Protein AF-A0A0P6XW72-F1 (afdb_monomer_lite)

Secondary structure (DSSP, 8-state):
--TTS--SS--SEEPTT--EEEEEEEE-S--TT-EEEEEEEETTEEEEEEEEE--S-SSEEEEEEEE-SSPPPSEEEEEEEEETTEEEEEEEEEE--S-PPPPPPPTTS-SSPPPHHHHB-TTTHHHHHHHHT-S-HHHHHHHHHHHHTT-EEEEESS-TT-TT-SEEEE-S-TT--S--EEEEEHHHHHS--HHHHHHHHHHHHHHHHHHTTPPSS--HHHHHHHHHHHHHHHHHTT-HHHHHHHTTT-B-TTS-B-HHHHHHHHHHHHTTTS---

Structure (mmCIF, N/CA/C/O backbone):
data_AF-A0A0P6XW72-F1
#
_entry.id   AF-A0A0P6XW72-F1
#
loop_
_atom_site.group_PDB
_atom_site.id
_atom_site.type_symbol
_atom_site.label_atom_id
_atom_site.label_alt_id
_atom_site.label_comp_id
_atom_site.label_asym_id
_atom_site.label_entity_id
_atom_site.label_seq_id
_atom_site.pdbx_PDB_ins_code
_atom_site.Cartn_x
_atom_site.Cartn_y
_atom_site.Cartn_z
_atom_site.occupancy
_atom_site.B_iso_or_equiv
_atom_site.auth_seq_id
_atom_site.auth_comp_id
_atom_site.auth_asym_id
_atom_site.auth_atom_id
_atom_site.pdbx_PDB_model_num
ATOM 1 N N . MET A 1 1 ? -1.218 10.778 6.636 1.00 53.97 1 MET A N 1
ATOM 2 C CA . MET A 1 1 ? -1.837 10.352 5.367 1.00 53.97 1 MET A CA 1
ATOM 3 C C . MET A 1 1 ? -1.345 11.275 4.268 1.00 53.97 1 MET A C 1
ATOM 5 O O . MET A 1 1 ? -0.945 12.387 4.604 1.00 53.97 1 MET A O 1
ATOM 9 N N . SER A 1 2 ? -1.322 10.826 3.014 1.00 58.19 2 SER A N 1
ATOM 10 C CA . SER A 1 2 ? -1.109 11.707 1.860 1.00 58.19 2 SER A CA 1
ATOM 11 C C . SER A 1 2 ? -2.346 12.579 1.606 1.00 58.19 2 SER A C 1
ATOM 13 O O . SER A 1 2 ? -3.410 12.332 2.181 1.00 58.19 2 SER A O 1
ATOM 15 N N . ASP A 1 3 ? -2.221 13.557 0.707 1.00 56.47 3 ASP A N 1
ATOM 16 C CA . ASP A 1 3 ? -3.321 14.440 0.289 1.00 56.47 3 ASP A CA 1
ATOM 17 C C . ASP A 1 3 ? -4.499 13.681 -0.361 1.00 56.47 3 ASP A C 1
ATOM 19 O O . ASP A 1 3 ? -5.625 14.173 -0.371 1.00 56.47 3 ASP A O 1
ATOM 23 N N . ASN A 1 4 ? -4.266 12.445 -0.817 1.00 59.22 4 ASN A N 1
ATOM 24 C CA . ASN A 1 4 ? -5.257 11.545 -1.413 1.00 59.22 4 ASN A CA 1
ATOM 25 C C . ASN A 1 4 ? -5.824 10.523 -0.402 1.00 59.22 4 ASN A C 1
ATOM 27 O O . ASN A 1 4 ? -6.384 9.501 -0.794 1.00 59.22 4 ASN A O 1
ATOM 31 N N . ASN A 1 5 ? -5.678 10.782 0.905 1.00 58.09 5 ASN A N 1
ATOM 32 C CA . ASN A 1 5 ? -6.033 9.873 2.004 1.00 58.09 5 ASN A CA 1
ATOM 33 C C . ASN A 1 5 ? -5.278 8.531 1.985 1.00 58.09 5 ASN A C 1
ATOM 35 O O . ASN A 1 5 ? -5.759 7.548 2.551 1.00 58.09 5 ASN A O 1
ATOM 39 N N . PHE A 1 6 ? -4.069 8.481 1.406 1.00 63.56 6 PHE A N 1
ATOM 40 C CA . PHE A 1 6 ? -3.239 7.278 1.514 1.00 63.56 6 PHE A CA 1
ATOM 41 C C . PHE A 1 6 ? -2.600 7.176 2.885 1.00 63.56 6 PHE A C 1
ATOM 43 O O . PHE A 1 6 ? -2.088 8.174 3.407 1.00 63.56 6 PHE A O 1
ATOM 50 N N . PRO A 1 7 ? -2.583 5.983 3.488 1.00 65.38 7 PRO A N 1
ATOM 51 C CA . PRO A 1 7 ? -1.775 5.774 4.668 1.00 65.38 7 PRO A CA 1
ATOM 52 C C . PRO A 1 7 ? -0.296 5.910 4.267 1.00 65.38 7 PRO A C 1
ATOM 54 O O . PRO A 1 7 ? 0.136 5.385 3.250 1.00 65.38 7 PRO A O 1
ATOM 57 N N . ILE A 1 8 ? 0.447 6.677 5.062 1.00 67.62 8 ILE A N 1
ATOM 58 C CA . ILE A 1 8 ? 1.910 6.770 5.007 1.00 67.62 8 ILE A CA 1
ATOM 59 C C . ILE A 1 8 ? 2.422 6.294 6.364 1.00 67.62 8 ILE A C 1
ATOM 61 O O . ILE A 1 8 ? 1.776 6.580 7.380 1.00 67.62 8 ILE A O 1
ATOM 65 N N . GLY A 1 9 ? 3.547 5.589 6.402 1.00 68.94 9 GLY A N 1
ATOM 66 C CA . GLY A 1 9 ? 4.007 4.907 7.615 1.00 68.94 9 GLY A CA 1
ATOM 67 C C . GLY A 1 9 ? 3.158 3.675 7.939 1.00 68.94 9 GLY A C 1
ATOM 68 O O . GLY A 1 9 ? 2.818 3.444 9.101 1.00 68.94 9 GLY A O 1
ATOM 69 N N . ILE A 1 10 ? 2.756 2.926 6.913 1.00 74.62 10 ILE A N 1
ATOM 70 C CA . ILE A 1 10 ? 1.974 1.701 7.033 1.00 74.62 10 ILE A CA 1
ATOM 71 C C . ILE A 1 10 ? 2.826 0.646 7.738 1.00 74.62 10 ILE A C 1
ATOM 73 O O . ILE A 1 10 ? 3.893 0.248 7.276 1.00 74.62 10 ILE A O 1
ATOM 77 N N . THR A 1 11 ? 2.340 0.159 8.872 1.00 76.62 11 THR A N 1
ATOM 78 C CA . THR A 1 11 ? 3.009 -0.897 9.626 1.00 76.62 11 THR A CA 1
ATOM 79 C C . THR A 1 11 ? 1.987 -1.739 10.376 1.00 76.62 11 THR A C 1
ATOM 81 O O . THR A 1 11 ? 0.955 -1.235 10.818 1.00 76.62 11 THR A O 1
ATOM 84 N N . SER A 1 12 ? 2.279 -3.028 10.549 1.00 81.31 12 SER A N 1
ATOM 85 C CA . SER A 1 12 ? 1.572 -3.884 11.510 1.00 81.31 12 SER A CA 1
ATOM 86 C C . SER A 1 12 ? 2.208 -3.834 12.903 1.00 81.31 12 SER A C 1
ATOM 88 O O . SER A 1 12 ? 1.707 -4.448 13.842 1.00 81.31 12 SER A O 1
ATOM 90 N N . VAL A 1 13 ? 3.317 -3.106 13.053 1.00 84.50 13 VAL A N 1
ATOM 91 C CA . VAL A 1 13 ? 4.094 -3.004 14.286 1.00 84.50 13 VAL A CA 1
ATOM 92 C C . VAL A 1 13 ? 4.473 -1.545 14.523 1.00 84.50 13 VAL A C 1
ATOM 94 O O . VAL A 1 13 ? 5.351 -0.992 13.858 1.00 84.50 13 VAL A O 1
ATOM 97 N N . PHE A 1 14 ? 3.799 -0.918 15.476 1.00 88.62 14 PHE A N 1
ATOM 98 C CA . PHE A 1 14 ? 4.011 0.470 15.862 1.00 88.62 14 PHE A CA 1
ATOM 99 C C . PHE A 1 14 ? 5.036 0.562 17.000 1.00 88.62 14 PHE A C 1
ATOM 101 O O . PHE A 1 14 ? 5.020 -0.276 17.907 1.00 88.62 14 PHE A O 1
ATOM 108 N N . PRO A 1 15 ? 5.932 1.562 16.989 1.00 88.06 15 PRO A N 1
ATOM 109 C CA . PRO A 1 15 ? 6.926 1.728 18.043 1.00 88.06 15 PRO A CA 1
ATOM 110 C C . PRO A 1 15 ? 6.297 2.209 19.359 1.00 88.06 15 PRO A C 1
ATOM 112 O O . PRO A 1 15 ? 5.213 2.804 19.378 1.00 88.06 15 PRO A O 1
ATOM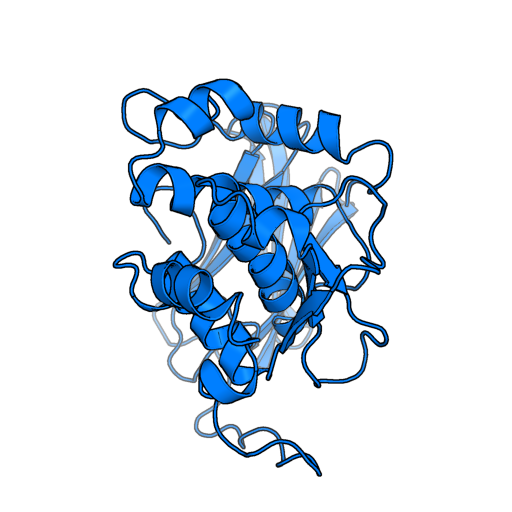 115 N N . ALA A 1 16 ? 7.030 2.026 20.458 1.00 88.44 16 ALA A N 1
ATOM 116 C CA . ALA A 1 16 ? 6.709 2.655 21.736 1.00 88.44 16 ALA A CA 1
ATOM 117 C C . ALA A 1 16 ? 6.588 4.180 21.583 1.00 88.44 16 ALA A C 1
ATOM 119 O O . ALA A 1 16 ? 7.344 4.804 20.836 1.00 88.44 16 ALA A O 1
ATOM 120 N N . GLY A 1 17 ? 5.643 4.788 22.303 1.00 89.31 17 GLY A N 1
ATOM 121 C CA . GLY A 1 17 ? 5.366 6.224 22.193 1.00 89.31 17 GLY A CA 1
ATOM 122 C C . GLY A 1 17 ? 4.333 6.596 21.123 1.00 89.31 17 GLY A C 1
ATOM 123 O O . GLY A 1 17 ? 4.014 7.774 20.989 1.00 89.31 17 GLY A O 1
ATOM 124 N N . THR A 1 18 ? 3.792 5.626 20.376 1.00 92.25 18 THR A N 1
ATOM 125 C CA . THR A 1 18 ? 2.706 5.865 19.410 1.00 92.25 18 THR A CA 1
ATOM 126 C C . THR A 1 18 ? 1.460 6.386 20.126 1.00 92.25 18 THR A C 1
ATOM 128 O O . THR A 1 18 ? 0.924 5.703 20.987 1.00 92.25 18 THR A O 1
ATOM 131 N N . GLN A 1 19 ? 0.988 7.582 19.767 1.00 93.44 19 GLN A N 1
ATOM 132 C CA . GLN A 1 19 ? -0.218 8.202 20.348 1.00 93.44 19 GLN A CA 1
ATOM 133 C C . GLN A 1 19 ? -1.468 8.032 19.477 1.00 93.44 19 GLN A C 1
ATOM 135 O O . GLN A 1 19 ? -2.587 8.075 19.975 1.00 93.44 19 GLN A O 1
ATOM 140 N N . ALA A 1 20 ? -1.283 7.859 18.168 1.00 92.44 20 ALA A N 1
ATOM 141 C CA . ALA A 1 20 ? -2.370 7.742 17.210 1.00 92.44 20 ALA A CA 1
ATOM 142 C C . ALA A 1 20 ? -2.076 6.627 16.210 1.00 92.44 20 ALA A C 1
ATOM 144 O O . ALA A 1 20 ? -0.987 6.579 15.636 1.00 92.44 20 ALA A O 1
ATOM 145 N N . VAL A 1 21 ? -3.072 5.788 15.953 1.00 91.50 21 VAL A N 1
ATOM 146 C CA . VAL A 1 21 ? -3.080 4.829 14.849 1.00 91.50 21 VAL A CA 1
ATOM 147 C C . VAL A 1 21 ? -4.261 5.159 13.957 1.00 91.50 21 VAL A C 1
ATOM 149 O O . VAL A 1 21 ? -5.386 5.306 14.430 1.00 91.50 21 VAL A O 1
ATOM 152 N N . TYR A 1 22 ? -4.002 5.268 12.659 1.00 90.50 22 TYR A N 1
ATOM 153 C CA . TYR A 1 22 ? -5.032 5.459 11.650 1.00 90.50 22 TYR A CA 1
ATOM 154 C C . TYR A 1 22 ? -5.171 4.176 10.844 1.00 90.50 22 TYR A C 1
ATOM 156 O O . TYR A 1 22 ? -4.194 3.690 10.278 1.00 90.50 22 TYR A O 1
ATOM 164 N N . ALA A 1 23 ? -6.386 3.649 10.774 1.00 88.12 23 ALA A N 1
ATOM 165 C CA . ALA A 1 23 ? -6.729 2.568 9.869 1.00 88.12 23 ALA A CA 1
ATOM 166 C C . ALA A 1 23 ? -7.453 3.159 8.665 1.00 88.12 23 ALA A C 1
ATOM 168 O O . ALA A 1 23 ? -8.473 3.827 8.819 1.00 88.12 23 ALA A O 1
ATOM 169 N N . VAL A 1 24 ? -6.909 2.907 7.481 1.00 83.88 24 VAL A N 1
ATOM 170 C CA . VAL A 1 24 ? -7.480 3.324 6.200 1.00 83.88 24 VAL A CA 1
ATOM 171 C C . VAL A 1 24 ? -7.979 2.071 5.498 1.00 83.88 24 VAL A C 1
ATOM 173 O O . VAL A 1 24 ? -7.223 1.108 5.383 1.00 83.88 24 VAL A O 1
ATOM 176 N N . PHE A 1 25 ? -9.229 2.066 5.050 1.00 79.88 25 PHE A N 1
ATOM 177 C CA . PHE A 1 25 ? -9.890 0.891 4.481 1.00 79.88 25 PHE A CA 1
ATOM 178 C C . PHE A 1 25 ? -10.782 1.272 3.295 1.00 79.88 25 PHE A C 1
ATOM 180 O O . PHE A 1 25 ? -11.360 2.366 3.294 1.00 79.88 25 PHE A O 1
ATOM 187 N N . PRO A 1 26 ? -10.901 0.397 2.284 1.00 77.38 26 PRO A N 1
ATOM 188 C CA . PRO A 1 26 ? -11.878 0.577 1.233 1.00 77.38 26 PRO A CA 1
ATOM 189 C C . PRO A 1 26 ? -13.272 0.241 1.753 1.00 77.38 26 PRO A C 1
ATOM 191 O O . PRO A 1 26 ? -13.444 -0.511 2.712 1.00 77.38 26 PRO A O 1
ATOM 194 N N . TYR A 1 27 ? -14.277 0.804 1.106 1.00 80.56 27 TYR A N 1
ATOM 195 C CA . TYR A 1 27 ? -15.678 0.497 1.332 1.00 80.56 27 TYR A CA 1
ATOM 196 C C . TYR A 1 27 ? -16.418 0.510 -0.002 1.00 80.56 27 TYR A C 1
ATOM 198 O O . TYR A 1 27 ? -16.064 1.248 -0.925 1.00 80.56 27 TYR A O 1
ATOM 206 N N . ALA A 1 28 ? -17.492 -0.267 -0.079 1.00 79.88 28 ALA A N 1
ATOM 207 C CA . ALA A 1 28 ? -18.355 -0.313 -1.246 1.00 79.88 28 ALA A CA 1
ATOM 208 C C . ALA A 1 28 ? -19.815 -0.508 -0.846 1.00 79.88 28 ALA A C 1
ATOM 210 O O . ALA A 1 28 ? -20.122 -1.059 0.210 1.00 79.88 28 ALA A O 1
ATOM 211 N N . ASN A 1 29 ? -20.720 -0.077 -1.722 1.00 83.81 29 ASN A N 1
ATOM 212 C CA . ASN A 1 29 ? -22.168 -0.213 -1.582 1.00 83.81 29 ASN A CA 1
ATOM 213 C C . ASN A 1 29 ? -22.739 0.398 -0.289 1.00 83.81 29 ASN A C 1
ATOM 215 O O . ASN A 1 29 ? -23.804 -0.011 0.181 1.00 83.81 29 ASN A O 1
ATOM 219 N N . MET A 1 30 ? -22.067 1.409 0.264 1.00 88.75 30 MET A N 1
ATOM 220 C CA . MET A 1 30 ? -22.551 2.152 1.422 1.00 88.75 30 MET A CA 1
ATOM 221 C C . MET A 1 30 ? -23.604 3.181 0.993 1.00 88.75 30 MET A C 1
ATOM 223 O O . MET A 1 30 ? -23.574 3.738 -0.108 1.00 88.75 30 MET A O 1
ATOM 227 N N . SER A 1 31 ? -24.558 3.476 1.870 1.00 91.00 31 SER A N 1
ATOM 228 C CA . SER A 1 31 ? -25.562 4.516 1.625 1.00 91.00 31 SER A CA 1
ATOM 229 C C . SER A 1 31 ? -25.597 5.504 2.775 1.00 91.00 31 SER A C 1
ATOM 231 O O . SER A 1 31 ? -25.482 5.093 3.925 1.00 91.00 31 SER A O 1
ATOM 233 N N . ALA A 1 32 ? -25.817 6.785 2.479 1.00 91.06 32 ALA A N 1
ATOM 234 C CA . ALA A 1 32 ? -25.956 7.805 3.511 1.00 91.06 32 ALA A CA 1
ATOM 235 C C . ALA A 1 32 ? -27.006 7.395 4.566 1.00 91.06 32 ALA A C 1
ATOM 237 O O . ALA A 1 32 ? -28.133 7.030 4.221 1.00 91.06 32 ALA A O 1
ATOM 238 N N . GLY A 1 33 ? -26.626 7.443 5.842 1.00 92.19 33 GLY A N 1
ATOM 239 C CA . GLY A 1 33 ? -27.430 7.001 6.982 1.00 92.19 33 GLY A CA 1
ATOM 240 C C . GLY A 1 33 ? -27.398 5.496 7.267 1.00 92.19 33 GLY A C 1
ATOM 241 O O . GLY A 1 33 ? -28.127 5.056 8.148 1.00 92.19 33 GLY A O 1
ATOM 242 N N . MET A 1 34 ? -26.604 4.701 6.541 1.00 95.00 34 MET A N 1
ATOM 243 C CA . MET A 1 34 ? -26.362 3.294 6.883 1.00 95.00 34 MET A CA 1
ATOM 244 C C . MET A 1 34 ? -25.537 3.204 8.171 1.00 95.00 34 MET A C 1
ATOM 246 O O . MET A 1 34 ? -24.512 3.872 8.283 1.00 95.00 34 MET A O 1
ATOM 250 N N . ASP A 1 35 ? -25.964 2.371 9.117 1.00 95.62 35 ASP A N 1
ATOM 251 C CA . ASP A 1 35 ? -25.241 2.177 10.374 1.00 95.62 35 ASP A CA 1
ATOM 252 C C . ASP A 1 35 ? -24.013 1.276 10.172 1.00 95.62 35 ASP A C 1
ATOM 254 O O . ASP A 1 35 ? -24.106 0.200 9.570 1.00 95.62 35 ASP A O 1
ATOM 258 N N . TYR A 1 36 ? -22.876 1.688 10.729 1.00 96.75 36 TYR A N 1
ATOM 259 C CA . TYR A 1 36 ? -21.665 0.877 10.836 1.00 96.75 36 TYR A CA 1
ATOM 260 C C . TYR A 1 36 ? -21.034 1.041 12.222 1.00 96.75 36 TYR A C 1
ATOM 262 O O . TYR A 1 36 ? -21.193 2.076 12.868 1.00 96.75 36 TYR A O 1
ATOM 270 N N . THR A 1 37 ? -20.303 0.030 12.686 1.00 97.88 37 THR A N 1
ATOM 271 C CA . THR A 1 37 ? -19.618 0.080 13.989 1.00 97.88 37 THR A CA 1
ATOM 272 C C . THR A 1 37 ? -18.115 -0.043 13.797 1.00 97.88 37 THR A C 1
ATOM 274 O O . THR A 1 37 ? -17.653 -0.907 13.050 1.00 97.88 37 THR A O 1
ATOM 277 N N . VAL A 1 38 ? -17.359 0.782 14.520 1.00 97.62 38 VAL A N 1
ATOM 278 C CA . VAL A 1 38 ? -15.905 0.662 14.676 1.00 97.62 38 VAL A CA 1
ATOM 279 C C . VAL A 1 38 ? -15.626 0.172 16.089 1.00 97.62 38 VAL A C 1
ATOM 281 O O . VAL A 1 38 ? -16.062 0.794 17.055 1.00 97.62 38 VAL A O 1
ATOM 284 N N . GLU A 1 39 ? -14.912 -0.938 16.230 1.00 98.06 39 GLU A N 1
ATOM 285 C CA . GLU A 1 39 ? -14.503 -1.467 17.531 1.00 98.06 39 GLU A CA 1
ATOM 286 C C . GLU A 1 39 ? -12.995 -1.699 17.569 1.00 98.06 39 GLU A C 1
ATOM 288 O O . GLU A 1 39 ? -12.424 -2.336 16.685 1.00 98.06 39 GLU A O 1
ATOM 293 N N . TRP A 1 40 ? -12.365 -1.203 18.630 1.00 97.88 40 TRP A N 1
ATOM 294 C CA . TRP A 1 40 ? -10.957 -1.408 18.929 1.00 97.88 40 TRP A CA 1
ATOM 295 C C . TRP A 1 40 ? -10.826 -2.331 20.136 1.00 97.88 40 TRP A C 1
ATOM 297 O O . TRP A 1 40 ? -11.396 -2.076 21.202 1.00 97.88 40 TRP A O 1
ATOM 307 N N . VAL A 1 41 ? -10.045 -3.392 19.971 1.00 97.50 41 VAL A N 1
ATOM 308 C CA . VAL A 1 41 ? -9.759 -4.401 20.993 1.00 97.50 41 VAL A CA 1
ATOM 309 C C . VAL A 1 41 ? -8.261 -4.397 21.272 1.00 97.50 41 VAL A C 1
ATOM 311 O O . VAL A 1 41 ? -7.473 -4.442 20.334 1.00 97.50 41 VAL A O 1
ATOM 314 N N . VAL A 1 42 ? -7.869 -4.367 22.544 1.00 96.69 42 VAL A N 1
ATOM 315 C CA . VAL A 1 42 ? -6.471 -4.424 22.998 1.00 96.69 42 VAL A CA 1
ATOM 316 C C . VAL A 1 42 ? -6.319 -5.583 23.963 1.00 96.69 42 VAL A C 1
ATOM 318 O O . VAL A 1 42 ? -7.014 -5.623 24.977 1.00 96.69 42 VAL A O 1
ATOM 321 N N . ASN A 1 43 ? -5.421 -6.522 23.662 1.00 94.62 43 ASN A N 1
ATOM 322 C CA . ASN A 1 43 ? -5.186 -7.723 24.471 1.00 94.62 43 ASN A CA 1
ATOM 323 C C . ASN A 1 43 ? -6.510 -8.414 24.871 1.00 94.62 43 ASN A C 1
ATOM 325 O O . ASN A 1 43 ? -6.773 -8.651 26.051 1.00 94.62 43 ASN A O 1
ATOM 329 N N . ASP A 1 44 ? -7.365 -8.664 23.874 1.00 93.50 44 ASP A N 1
ATOM 330 C CA . ASP A 1 44 ? -8.699 -9.277 23.999 1.00 93.50 44 ASP A CA 1
ATOM 331 C C . ASP A 1 44 ? -9.757 -8.463 24.779 1.00 93.50 44 ASP A C 1
ATOM 333 O O . ASP A 1 44 ? -10.841 -8.972 25.078 1.00 93.50 44 ASP A O 1
ATOM 337 N N . LEU A 1 45 ? -9.492 -7.190 25.088 1.00 96.31 45 LEU A N 1
A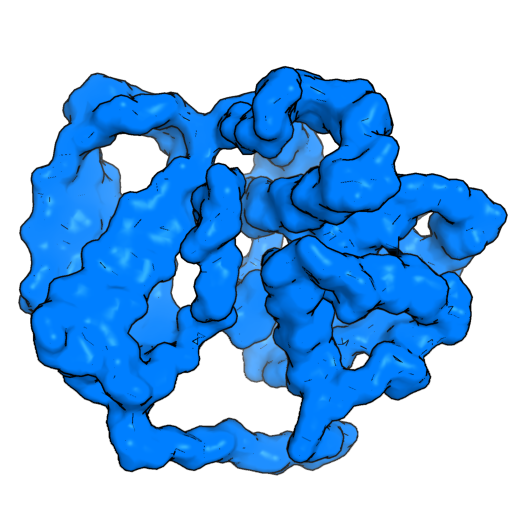TOM 338 C CA . LEU A 1 45 ? -10.437 -6.289 25.752 1.00 96.31 45 LEU A CA 1
ATOM 339 C C . LEU A 1 45 ? -10.879 -5.166 24.813 1.00 96.31 45 LEU A C 1
ATOM 341 O O . LEU A 1 45 ? -10.050 -4.413 24.313 1.00 96.31 45 LEU A O 1
ATOM 345 N N . THR A 1 46 ? -12.187 -5.006 24.608 1.00 96.69 46 THR A N 1
ATOM 346 C CA . THR A 1 46 ? -12.729 -3.841 23.894 1.00 96.69 46 THR A CA 1
ATOM 347 C C . THR A 1 46 ? -12.391 -2.561 24.661 1.00 96.69 46 THR A C 1
ATOM 349 O O . THR A 1 46 ? -12.818 -2.393 25.806 1.00 96.69 46 THR A O 1
ATOM 352 N N . VAL A 1 47 ? -11.644 -1.655 24.026 1.00 96.25 47 VAL A N 1
ATOM 353 C CA . VAL A 1 47 ? -11.259 -0.349 24.594 1.00 96.25 47 VAL A CA 1
ATOM 354 C C . VAL A 1 47 ? -12.078 0.802 24.018 1.00 96.25 47 VAL A C 1
ATOM 356 O O . VAL A 1 47 ? -12.297 1.797 24.703 1.00 96.25 47 VAL A O 1
ATOM 359 N N . SER A 1 48 ? -12.572 0.657 22.788 1.00 96.12 48 SER A N 1
ATOM 360 C CA . SER A 1 48 ? -13.496 1.598 22.157 1.00 96.12 48 SER A CA 1
ATOM 361 C C . SER A 1 48 ? -14.466 0.842 21.252 1.00 96.12 48 SER A C 1
ATOM 363 O O . SER A 1 48 ? -14.085 -0.133 20.604 1.00 96.12 48 SER A O 1
ATOM 365 N N . ARG A 1 49 ? -15.728 1.276 21.233 1.00 97.31 49 ARG A N 1
ATOM 366 C CA . ARG A 1 49 ? -16.770 0.774 20.336 1.00 97.31 49 ARG A CA 1
ATOM 367 C C . ARG A 1 49 ? -17.744 1.899 20.028 1.00 97.31 49 ARG A C 1
ATOM 369 O O . ARG A 1 49 ? -18.413 2.395 20.934 1.00 97.31 49 ARG A O 1
ATOM 376 N N . GLU A 1 50 ? -17.825 2.274 18.762 1.00 96.62 50 GLU A N 1
ATOM 377 C CA . GLU A 1 50 ? -18.578 3.437 18.302 1.00 96.62 50 GLU A CA 1
ATOM 378 C C . GLU A 1 50 ? -19.510 3.046 17.158 1.00 96.62 50 GLU A C 1
ATOM 380 O O . GLU A 1 50 ? -19.061 2.574 16.111 1.00 96.62 50 GLU A O 1
ATOM 385 N N . ASP A 1 51 ? -20.809 3.262 17.368 1.00 96.31 51 ASP A N 1
ATOM 386 C CA . ASP A 1 51 ? -21.824 3.152 16.325 1.00 96.31 51 ASP A CA 1
ATOM 387 C C . ASP A 1 51 ? -21.928 4.491 15.592 1.00 96.31 51 ASP A C 1
ATOM 389 O O . ASP A 1 51 ? -22.102 5.546 16.207 1.00 96.31 51 ASP A O 1
ATOM 393 N N . ASN A 1 52 ? -21.819 4.440 14.272 1.00 95.19 52 ASN A N 1
ATOM 394 C CA . ASN A 1 52 ? -21.742 5.597 13.398 1.00 95.19 52 ASN A CA 1
ATOM 395 C C . ASN A 1 52 ? -22.777 5.479 12.276 1.00 95.19 52 ASN A C 1
ATOM 397 O O . ASN A 1 52 ? -23.108 4.380 11.831 1.00 95.19 52 ASN A O 1
ATOM 401 N N . ALA A 1 53 ? -23.246 6.623 11.784 1.00 94.75 53 ALA A N 1
ATOM 402 C CA . ALA A 1 53 ? -24.036 6.692 10.562 1.00 94.75 53 ALA A CA 1
ATOM 403 C C . ALA A 1 53 ? -23.117 7.060 9.395 1.00 94.75 53 ALA A C 1
ATOM 405 O O . ALA A 1 53 ? -22.288 7.963 9.505 1.00 94.75 53 ALA A O 1
ATOM 406 N N . TRP A 1 54 ? -23.256 6.369 8.269 1.00 94.31 54 TRP A N 1
ATOM 407 C CA . TRP A 1 54 ? -22.451 6.638 7.088 1.00 94.31 54 TRP A CA 1
ATOM 408 C C . TRP A 1 54 ? -22.817 7.988 6.468 1.00 94.31 54 TRP A C 1
ATOM 410 O O . TRP A 1 54 ? -23.968 8.207 6.097 1.00 94.31 54 TRP A O 1
ATOM 420 N N . GLU A 1 55 ? -21.848 8.887 6.314 1.00 90.19 55 GLU A N 1
ATOM 421 C CA . GLU A 1 55 ? -22.060 10.220 5.720 1.00 90.19 55 GLU A CA 1
ATOM 422 C C . GLU A 1 55 ? -21.204 10.464 4.464 1.00 90.19 55 GLU A C 1
ATOM 424 O O . GLU A 1 55 ? -21.267 11.539 3.867 1.00 90.19 55 GLU A O 1
ATOM 429 N N . SER A 1 56 ? -20.417 9.467 4.046 1.00 85.81 56 SER A N 1
ATOM 430 C CA . SER A 1 56 ? -19.523 9.556 2.888 1.00 85.81 56 SER A CA 1
ATOM 431 C C . SER A 1 56 ? -20.195 9.081 1.586 1.00 85.81 56 SER A C 1
ATOM 433 O O . SER A 1 56 ? -21.407 8.851 1.529 1.00 85.81 56 SER A O 1
ATOM 435 N N . GLN A 1 57 ? -19.404 8.958 0.517 1.00 83.81 57 GLN A N 1
ATOM 436 C CA . GLN A 1 57 ? -19.835 8.445 -0.788 1.00 83.81 57 GLN A CA 1
ATOM 437 C C . GLN A 1 57 ? -20.235 6.959 -0.714 1.00 83.81 57 GLN A C 1
ATOM 439 O O . GLN A 1 57 ? -20.166 6.333 0.341 1.00 83.81 57 GLN A O 1
ATOM 444 N N . THR A 1 58 ? -20.700 6.387 -1.828 1.00 82.75 58 THR A N 1
ATOM 445 C CA . THR A 1 58 ? -21.153 4.984 -1.874 1.00 82.75 58 THR A CA 1
ATOM 446 C C . THR A 1 58 ? -20.010 3.978 -1.937 1.00 82.75 58 THR A C 1
ATOM 448 O O . THR A 1 58 ? -20.102 2.926 -1.308 1.00 82.75 58 THR A O 1
ATOM 451 N N . ASN A 1 59 ? -18.927 4.319 -2.635 1.00 77.62 59 ASN A N 1
ATOM 452 C CA . ASN A 1 59 ? -17.719 3.504 -2.748 1.00 77.62 59 ASN A CA 1
ATOM 453 C C . ASN A 1 59 ? -16.486 4.390 -2.546 1.00 77.62 59 ASN A C 1
ATOM 455 O O . ASN A 1 59 ? -16.533 5.578 -2.876 1.00 77.62 59 ASN A O 1
ATOM 459 N N . GLY A 1 60 ? -15.394 3.828 -2.031 1.00 73.38 60 GLY A N 1
ATOM 460 C CA . GLY A 1 60 ? -14.120 4.532 -1.949 1.00 73.38 60 GLY A CA 1
ATOM 461 C C . GLY A 1 60 ? -13.234 4.135 -0.782 1.00 73.38 60 GLY A C 1
ATOM 462 O O . GLY A 1 60 ? -13.307 3.017 -0.295 1.00 73.38 60 GLY A O 1
ATOM 463 N N . MET A 1 61 ? -12.410 5.084 -0.321 1.00 76.69 61 MET A N 1
ATOM 464 C CA . MET A 1 61 ? -11.552 4.943 0.861 1.00 76.69 61 MET A CA 1
ATOM 465 C C . MET A 1 61 ? -12.078 5.752 2.031 1.00 76.69 61 MET A C 1
ATOM 467 O O . MET A 1 61 ? -12.462 6.915 1.877 1.00 76.69 61 MET A O 1
ATOM 471 N N . TYR A 1 62 ? -12.066 5.148 3.208 1.00 83.69 62 TYR A N 1
ATOM 472 C CA . TYR A 1 62 ? -12.392 5.814 4.456 1.00 83.69 62 TYR A CA 1
ATOM 473 C C . TYR A 1 62 ? -11.342 5.501 5.508 1.00 83.69 62 TYR A C 1
ATOM 475 O O . TYR A 1 62 ? -10.443 4.684 5.298 1.00 83.69 62 TYR A O 1
ATOM 483 N N . TYR A 1 63 ? -11.432 6.186 6.640 1.00 87.38 63 TYR A N 1
ATOM 484 C CA . TYR A 1 63 ? -10.531 5.936 7.743 1.00 87.38 63 TYR A CA 1
ATOM 485 C C . TYR A 1 63 ? -11.235 6.048 9.085 1.00 87.38 63 TYR A C 1
ATOM 487 O O . TYR A 1 63 ? -12.222 6.762 9.254 1.00 87.38 63 TYR A O 1
ATOM 495 N N . CYS A 1 64 ? -10.668 5.361 10.062 1.00 91.50 64 CYS A N 1
ATOM 496 C CA . CYS A 1 64 ? -10.933 5.580 11.472 1.00 91.50 64 CYS A CA 1
ATOM 497 C C . CYS A 1 64 ? -9.603 5.651 12.219 1.00 91.50 64 CYS A C 1
ATOM 499 O O . CYS A 1 64 ? -8.561 5.228 11.714 1.00 91.50 64 CYS A O 1
ATOM 501 N N . SER A 1 65 ? -9.626 6.181 13.434 1.00 93.12 65 SER A N 1
ATOM 502 C CA . SER A 1 65 ? -8.420 6.312 14.245 1.00 93.12 65 SER A CA 1
ATOM 503 C C . SER A 1 65 ? -8.656 5.868 15.674 1.00 93.12 65 SER A C 1
ATOM 505 O O . SER A 1 65 ? -9.734 6.088 16.222 1.00 93.12 65 SER A O 1
ATOM 507 N N . LEU A 1 66 ? -7.611 5.316 16.278 1.00 94.44 66 LEU A N 1
ATOM 508 C CA . LEU A 1 66 ? -7.479 5.184 17.719 1.00 94.44 66 LEU A CA 1
ATOM 509 C C . LEU A 1 66 ? -6.451 6.215 18.186 1.00 94.44 66 LEU A C 1
ATOM 511 O O . LEU A 1 66 ? -5.327 6.229 17.685 1.00 94.44 66 LEU A O 1
ATOM 515 N N . TYR A 1 67 ? -6.845 7.085 19.110 1.00 94.06 67 TYR A N 1
ATOM 516 C CA . TYR A 1 67 ? -5.999 8.133 19.675 1.00 94.06 67 TYR A CA 1
ATOM 517 C C . TYR A 1 67 ? -6.179 8.188 21.189 1.00 94.06 67 TYR A C 1
ATOM 519 O O . TYR A 1 67 ? -7.299 8.027 21.680 1.00 94.06 67 TYR A O 1
ATOM 527 N N . ASP A 1 68 ? -5.089 8.465 21.895 1.00 91.50 68 ASP A N 1
ATOM 528 C CA . ASP A 1 68 ? -5.086 8.810 23.314 1.00 91.50 68 ASP A CA 1
ATOM 529 C C . ASP A 1 68 ? -4.094 9.971 23.555 1.00 91.50 68 ASP A C 1
ATOM 531 O O . ASP A 1 68 ? -3.146 10.168 22.788 1.00 91.50 68 ASP A O 1
ATOM 535 N N . ASP A 1 69 ? -4.338 10.776 24.593 1.00 91.44 69 ASP A N 1
ATOM 536 C CA . ASP A 1 69 ? -3.456 11.887 24.981 1.00 91.44 69 ASP A CA 1
ATOM 537 C C . ASP A 1 69 ? -2.104 11.366 25.506 1.00 91.44 69 ASP A C 1
ATOM 539 O O . ASP A 1 69 ? -1.066 12.019 25.357 1.00 91.44 69 ASP A O 1
ATOM 543 N N . GLU A 1 70 ? -2.108 10.166 26.089 1.00 92.75 70 GLU A N 1
ATOM 544 C CA . GLU A 1 70 ? -0.909 9.412 26.453 1.00 92.75 70 GLU A CA 1
ATOM 545 C C . GLU A 1 70 ? -0.559 8.379 25.364 1.00 92.75 70 GLU A C 1
ATOM 547 O O . GLU A 1 70 ? -1.423 7.983 24.583 1.00 92.75 70 GLU A O 1
ATOM 552 N N . PRO A 1 71 ? 0.698 7.903 25.276 1.00 92.88 71 PRO A N 1
ATOM 553 C CA . PRO A 1 71 ? 1.043 6.823 24.357 1.00 92.88 71 PRO A CA 1
ATOM 554 C C . PRO A 1 71 ? 0.145 5.594 24.528 1.00 92.88 71 PRO A C 1
ATOM 556 O O . PRO A 1 71 ? -0.090 5.137 25.651 1.00 92.88 71 PRO A O 1
ATOM 559 N N . LEU A 1 72 ? -0.288 5.025 23.403 1.00 94.50 72 LEU A N 1
ATOM 560 C CA . LEU A 1 72 ? -1.037 3.778 23.363 1.00 94.50 72 LEU A CA 1
ATOM 561 C C . LEU A 1 72 ? -0.241 2.680 24.096 1.00 94.50 72 LEU A C 1
ATOM 563 O O . LEU A 1 72 ? 0.964 2.539 23.852 1.00 94.50 72 LEU A O 1
ATOM 567 N N . PRO A 1 73 ? -0.877 1.904 24.994 1.00 93.06 73 PRO A N 1
ATOM 568 C CA . PRO A 1 73 ? -0.202 0.839 25.727 1.00 93.06 73 PRO A CA 1
ATOM 569 C C . PRO A 1 73 ? 0.439 -0.203 24.808 1.00 93.06 73 PRO A C 1
ATOM 571 O O . PRO A 1 73 ? -0.068 -0.482 23.722 1.00 93.06 73 PRO A O 1
ATOM 574 N N . GLU A 1 74 ? 1.504 -0.850 25.277 1.00 94.31 74 GLU A N 1
ATOM 575 C CA . GLU A 1 74 ? 2.026 -2.029 24.588 1.00 94.31 74 GLU A CA 1
ATOM 576 C C . GLU A 1 74 ? 0.969 -3.145 24.520 1.00 94.31 74 GLU A C 1
ATOM 578 O O . GLU A 1 74 ? 0.193 -3.356 25.461 1.00 94.31 74 GLU A O 1
ATOM 583 N N . GLY A 1 75 ? 0.944 -3.882 23.412 1.00 94.25 75 GLY A N 1
ATOM 584 C CA . GLY A 1 75 ? 0.051 -5.027 23.265 1.00 94.25 75 GLY A CA 1
ATOM 585 C C . GLY A 1 75 ? -0.389 -5.301 21.840 1.00 94.25 75 GLY A C 1
ATOM 586 O O . GLY A 1 75 ? 0.011 -4.613 20.898 1.00 94.25 75 GLY A O 1
ATOM 587 N N . ASP A 1 76 ? -1.239 -6.314 21.717 1.00 94.88 76 ASP A N 1
ATOM 588 C CA . ASP A 1 76 ? -1.872 -6.713 20.468 1.00 94.88 76 ASP A CA 1
ATOM 589 C C . ASP A 1 76 ? -3.215 -6.004 20.314 1.00 94.88 76 ASP A C 1
ATOM 591 O O . ASP A 1 76 ? -4.067 -6.032 21.206 1.00 94.88 76 ASP A O 1
ATOM 595 N N . TYR A 1 77 ? -3.400 -5.380 19.159 1.00 96.31 77 TYR A N 1
ATOM 596 C CA . TYR A 1 77 ? -4.566 -4.589 18.811 1.00 96.31 77 TYR A CA 1
ATOM 597 C C . TYR A 1 77 ? -5.328 -5.246 17.663 1.00 96.31 77 TYR A C 1
ATOM 599 O O . TYR A 1 77 ? -4.741 -5.772 16.712 1.00 96.31 77 TYR A O 1
ATOM 607 N N . ILE A 1 78 ? -6.655 -5.169 17.729 1.00 96.38 78 ILE A N 1
ATOM 608 C CA . ILE A 1 78 ? -7.560 -5.579 16.658 1.00 96.38 78 ILE A CA 1
ATOM 609 C C . ILE A 1 78 ? -8.541 -4.439 16.393 1.00 96.38 78 ILE A C 1
ATOM 611 O O . ILE A 1 78 ? -9.217 -3.974 17.309 1.00 96.38 78 ILE A O 1
ATOM 615 N N . LEU A 1 79 ? -8.635 -4.021 15.134 1.00 96.12 79 LEU A N 1
ATOM 616 C CA . LEU A 1 79 ? -9.756 -3.236 14.632 1.00 96.12 79 LEU A CA 1
ATOM 617 C C . LEU A 1 79 ? -10.802 -4.187 14.057 1.00 96.12 79 LEU A C 1
ATOM 619 O O . LEU A 1 79 ? -10.454 -5.056 13.261 1.00 96.12 79 LEU A O 1
ATOM 623 N N . LEU A 1 80 ? -12.066 -3.991 14.415 1.00 96.38 80 LEU A N 1
ATOM 624 C CA . LEU A 1 80 ? -13.221 -4.699 13.868 1.00 96.38 80 LEU A CA 1
ATOM 625 C C . LEU A 1 80 ? -14.193 -3.670 13.279 1.00 96.38 80 LEU A C 1
ATOM 627 O O . LEU A 1 80 ? -14.588 -2.719 13.957 1.00 96.38 80 LEU A O 1
ATOM 631 N N . LEU A 1 81 ? -14.584 -3.873 12.023 1.00 95.81 81 LEU A N 1
ATOM 632 C CA . LEU A 1 81 ? -15.565 -3.057 11.314 1.00 95.81 81 LEU A CA 1
ATOM 633 C C . LEU A 1 81 ? -16.825 -3.883 11.071 1.00 95.81 81 LEU A C 1
ATOM 635 O O . LEU A 1 81 ? -16.756 -4.988 10.525 1.00 95.81 81 LEU A O 1
ATOM 639 N N . TYR A 1 82 ? -17.972 -3.339 11.469 1.00 96.44 82 TYR A N 1
ATOM 640 C CA . TYR A 1 82 ? -19.259 -4.017 11.362 1.00 96.44 82 TYR A CA 1
ATOM 641 C C . TYR A 1 82 ? -20.222 -3.274 10.451 1.00 96.44 82 TYR A C 1
ATOM 643 O O . TYR A 1 82 ? -20.326 -2.051 10.513 1.00 96.44 82 TYR A O 1
ATOM 651 N N . ILE A 1 83 ? -21.023 -4.045 9.723 1.00 94.56 83 ILE A N 1
ATOM 652 C CA . ILE A 1 83 ? -22.265 -3.606 9.082 1.00 94.56 83 ILE A CA 1
ATOM 653 C C . ILE A 1 83 ? -23.332 -4.621 9.488 1.00 94.56 83 ILE A C 1
ATOM 655 O O . ILE A 1 83 ? -23.070 -5.822 9.517 1.00 94.56 83 ILE A O 1
ATOM 659 N N . ASN A 1 84 ? -24.532 -4.158 9.850 1.00 90.19 84 ASN A N 1
ATOM 660 C CA . ASN A 1 84 ? -25.629 -5.029 10.300 1.00 90.19 84 ASN A CA 1
ATOM 661 C C . ASN A 1 84 ? -25.249 -5.981 11.458 1.00 90.19 84 ASN A C 1
ATOM 663 O O . ASN A 1 84 ? -25.785 -7.081 11.554 1.00 90.19 84 ASN A O 1
ATOM 667 N N . GLN A 1 85 ? -24.351 -5.549 12.355 1.00 90.06 85 GLN A N 1
ATOM 668 C CA . GLN A 1 85 ? -23.820 -6.336 13.486 1.00 90.06 85 GLN A CA 1
ATOM 669 C C . GLN A 1 85 ? -22.954 -7.546 13.090 1.00 90.06 85 GLN A C 1
ATOM 671 O O . GLN A 1 85 ? -22.553 -8.322 13.958 1.00 90.06 85 GLN A O 1
ATOM 676 N N . GLU A 1 86 ? -22.610 -7.686 11.813 1.00 93.44 86 GLU A N 1
ATOM 677 C CA . GLU A 1 86 ? -21.675 -8.691 11.313 1.00 93.44 86 GLU A CA 1
ATOM 678 C C . GLU A 1 86 ? -20.326 -8.036 11.025 1.00 93.44 86 GLU A C 1
ATOM 680 O O . GLU A 1 86 ? -20.277 -6.951 10.442 1.00 93.44 86 GLU A O 1
ATOM 685 N N . VAL A 1 87 ? -19.235 -8.688 11.440 1.00 92.94 87 VAL A N 1
ATOM 686 C CA . VAL A 1 87 ? -17.876 -8.238 11.112 1.00 92.94 87 VAL A CA 1
ATOM 687 C C . VAL A 1 87 ? -17.696 -8.365 9.605 1.00 92.94 87 VAL A C 1
ATOM 689 O O . VAL A 1 87 ? -17.710 -9.477 9.085 1.00 92.94 87 VAL A O 1
ATOM 692 N N . GLN A 1 88 ? -17.522 -7.233 8.932 1.00 89.25 88 GLN A N 1
ATOM 693 C CA . GLN A 1 88 ? -17.218 -7.183 7.501 1.00 89.25 88 GLN A CA 1
ATOM 694 C C . GLN A 1 88 ? -15.708 -7.195 7.275 1.00 89.25 88 GLN A C 1
ATOM 696 O O . GLN A 1 88 ? -15.212 -7.852 6.373 1.00 89.25 88 GLN A O 1
ATOM 701 N N . GLN A 1 89 ? -14.955 -6.511 8.139 1.00 87.38 89 GLN A N 1
ATOM 702 C CA . GLN A 1 89 ? -13.508 -6.414 8.002 1.00 87.38 89 GLN A CA 1
ATOM 703 C C . GLN A 1 89 ? -12.830 -6.307 9.363 1.00 87.38 89 GLN A C 1
ATOM 705 O O . GLN A 1 89 ? -13.414 -5.838 10.342 1.00 87.38 89 GLN A O 1
ATOM 710 N N . TYR A 1 90 ? -11.576 -6.747 9.426 1.00 90.50 90 TYR A N 1
ATOM 711 C CA . TYR A 1 90 ? -10.737 -6.569 10.599 1.00 90.50 90 TYR A CA 1
ATOM 712 C C . TYR A 1 90 ? -9.276 -6.347 10.212 1.00 90.50 90 TYR A C 1
ATOM 714 O O . TYR A 1 90 ? -8.832 -6.775 9.148 1.00 90.50 90 TYR A O 1
ATOM 722 N N . ALA A 1 91 ? -8.519 -5.713 11.103 1.00 86.62 91 ALA A N 1
ATOM 723 C CA . ALA A 1 91 ? -7.073 -5.557 10.981 1.00 86.62 91 ALA A CA 1
ATOM 724 C C . ALA A 1 91 ? -6.403 -5.855 12.324 1.00 86.62 91 ALA A C 1
ATOM 726 O O . ALA A 1 91 ? -7.000 -5.636 13.378 1.00 86.62 91 ALA A O 1
ATOM 727 N N . LYS A 1 92 ? -5.167 -6.361 12.287 1.00 89.50 92 LYS A N 1
ATOM 728 C CA . LYS A 1 92 ? -4.365 -6.650 13.482 1.00 89.50 92 LYS A CA 1
ATOM 729 C C . LYS A 1 92 ? -3.047 -5.897 13.417 1.00 89.50 92 LYS A C 1
ATOM 731 O O . LYS A 1 92 ? -2.424 -5.857 12.360 1.00 89.50 92 LYS A O 1
ATOM 736 N N . PHE A 1 93 ? -2.622 -5.349 14.546 1.00 90.06 93 PHE A N 1
ATOM 737 C CA . PHE A 1 93 ? -1.309 -4.732 14.699 1.00 90.06 93 PHE A CA 1
ATOM 738 C C . PHE A 1 93 ? -0.829 -4.856 16.145 1.00 90.06 93 PHE A C 1
ATOM 740 O O . PHE A 1 93 ? -1.604 -5.187 17.038 1.00 90.06 93 PHE A O 1
ATOM 747 N N . THR A 1 94 ? 0.442 -4.566 16.382 1.00 91.69 94 THR A N 1
ATOM 748 C CA . THR A 1 94 ? 1.043 -4.557 17.717 1.00 91.69 94 THR A CA 1
ATOM 749 C C . THR A 1 94 ? 1.630 -3.177 17.989 1.00 91.69 94 THR A C 1
ATOM 751 O O . THR A 1 94 ? 2.276 -2.600 17.115 1.00 91.69 94 THR A O 1
ATOM 754 N N . VAL A 1 95 ? 1.448 -2.650 19.200 1.00 92.94 95 VAL A N 1
ATOM 755 C CA . VAL A 1 95 ? 2.242 -1.518 19.706 1.00 92.94 95 VAL A CA 1
ATOM 756 C C . VAL A 1 95 ? 3.341 -2.096 20.588 1.00 92.94 95 VAL A C 1
ATOM 758 O O . VAL A 1 95 ? 3.066 -2.807 21.555 1.00 92.94 95 VAL A O 1
ATOM 761 N N . GLN A 1 96 ? 4.594 -1.839 20.229 1.00 87.88 96 GLN A N 1
ATOM 762 C CA . GLN A 1 96 ? 5.750 -2.332 20.970 1.00 87.88 96 GLN A CA 1
ATOM 763 C C . GLN A 1 96 ? 5.934 -1.559 22.281 1.00 87.88 96 GLN A C 1
ATOM 765 O O . GLN A 1 96 ? 5.755 -0.343 22.326 1.00 87.88 96 GLN A O 1
ATOM 770 N N . GLY A 1 97 ? 6.365 -2.259 23.332 1.00 77.12 97 GLY A N 1
ATOM 771 C CA . GLY A 1 97 ? 6.965 -1.632 24.510 1.00 77.12 97 GLY A CA 1
ATOM 772 C C . GLY A 1 97 ? 8.348 -1.045 24.218 1.00 77.12 97 GLY A C 1
ATOM 773 O O . GLY A 1 97 ? 8.893 -1.206 23.122 1.00 77.12 97 GLY A O 1
ATOM 774 N N . GLU A 1 98 ? 8.953 -0.365 25.200 1.00 57.56 98 GLU A N 1
ATOM 775 C CA . GLU A 1 98 ? 10.359 0.044 25.087 1.00 57.56 98 GLU A CA 1
ATOM 776 C C . GLU A 1 98 ? 11.242 -1.208 24.911 1.00 57.56 98 GLU A C 1
ATOM 778 O O . GLU A 1 98 ? 11.417 -1.998 25.837 1.00 57.56 98 GLU A O 1
ATOM 783 N N . ALA A 1 99 ? 11.802 -1.340 23.703 1.00 53.12 99 ALA A N 1
ATOM 784 C CA . ALA A 1 99 ? 12.589 -2.455 23.171 1.00 53.12 99 ALA A CA 1
ATOM 785 C C . ALA A 1 99 ? 11.784 -3.703 22.761 1.00 53.12 99 ALA A C 1
ATOM 787 O O . ALA A 1 99 ? 11.663 -4.672 23.509 1.00 53.12 99 ALA A O 1
ATOM 788 N N . ALA A 1 100 ? 11.369 -3.749 21.494 1.00 44.47 100 ALA A N 1
ATOM 789 C CA . ALA A 1 100 ? 11.191 -5.032 20.830 1.00 44.47 100 ALA A CA 1
ATOM 790 C C . ALA A 1 100 ? 12.533 -5.527 20.266 1.00 44.47 100 ALA A C 1
ATOM 792 O O . ALA A 1 100 ? 13.302 -4.728 19.725 1.00 44.47 100 ALA A O 1
ATOM 793 N N . PRO A 1 101 ? 12.838 -6.829 20.366 1.00 44.94 101 PRO A N 1
ATOM 794 C CA . PRO A 1 101 ? 13.940 -7.407 19.616 1.00 44.94 101 PRO A CA 1
ATOM 795 C C . PRO A 1 101 ? 13.645 -7.302 18.116 1.00 44.94 101 PRO A C 1
ATOM 797 O O . PRO A 1 101 ? 12.526 -7.581 17.677 1.00 44.94 101 PRO A O 1
ATOM 800 N N . GLU A 1 102 ? 14.658 -6.931 17.331 1.00 49.47 102 GLU A N 1
ATOM 801 C CA . GLU A 1 102 ? 14.617 -7.132 15.885 1.00 49.47 102 GLU A CA 1
ATOM 802 C C . GLU A 1 102 ? 14.287 -8.608 15.606 1.00 49.47 102 GLU A C 1
ATOM 804 O O . GLU A 1 102 ? 14.753 -9.501 16.330 1.00 49.47 102 GLU A O 1
ATOM 809 N N . PRO A 1 103 ? 13.441 -8.894 14.602 1.00 48.06 103 PRO A N 1
ATOM 810 C CA . PRO A 1 103 ? 13.164 -10.267 14.218 1.00 48.06 103 PRO A CA 1
ATOM 811 C C . PRO A 1 103 ? 14.490 -10.998 13.953 1.00 48.06 103 PRO A C 1
ATOM 813 O O . PRO A 1 103 ? 15.398 -10.413 13.366 1.00 48.06 103 PRO A O 1
ATOM 816 N N . PRO A 1 104 ? 14.639 -12.257 14.402 1.00 48.19 104 PRO A N 1
ATOM 817 C CA . PRO A 1 104 ? 15.924 -12.943 14.378 1.00 48.19 104 PRO A CA 1
ATOM 818 C C . PRO A 1 104 ? 16.494 -13.023 12.951 1.00 48.19 104 PRO A C 1
ATOM 820 O O . PRO A 1 104 ? 15.727 -13.276 12.015 1.00 48.19 104 PRO A O 1
ATOM 823 N N . PRO A 1 105 ? 17.822 -12.874 12.777 1.00 48.47 105 PRO A N 1
ATOM 824 C CA . PRO A 1 105 ? 18.458 -12.951 11.467 1.00 48.47 105 PRO A CA 1
ATOM 825 C C . PRO A 1 105 ? 18.182 -14.314 10.821 1.00 48.47 105 PRO A C 1
ATOM 827 O O . PRO A 1 105 ? 18.427 -15.368 11.420 1.00 48.47 105 PRO A O 1
ATOM 830 N N . GLN A 1 106 ? 17.641 -14.299 9.600 1.00 54.41 106 GLN A N 1
ATOM 831 C CA . GLN A 1 106 ? 17.318 -15.510 8.849 1.00 54.41 106 GLN A CA 1
ATOM 832 C C . GLN A 1 106 ? 18.540 -16.029 8.076 1.00 54.41 106 GLN A C 1
ATOM 834 O O . GLN A 1 106 ? 19.334 -15.243 7.557 1.00 54.41 106 GLN A O 1
ATOM 839 N N . PRO A 1 107 ? 18.719 -17.356 7.953 1.00 54.09 107 PRO A N 1
ATOM 840 C CA . PRO A 1 107 ? 19.803 -17.910 7.151 1.00 54.09 107 PRO A CA 1
ATOM 841 C C . PRO A 1 107 ? 19.627 -17.543 5.671 1.00 54.09 107 PRO A C 1
ATOM 843 O O . PRO A 1 107 ? 18.670 -17.981 5.045 1.00 54.09 107 PRO A O 1
ATOM 846 N N . GLY A 1 108 ? 20.571 -16.786 5.107 1.00 65.19 108 GLY A N 1
ATOM 847 C CA . GLY A 1 108 ? 20.639 -16.497 3.667 1.00 65.19 108 GLY A CA 1
ATOM 848 C C . GLY A 1 108 ? 20.236 -15.080 3.254 1.00 65.19 108 GLY A C 1
ATOM 849 O O . GLY A 1 108 ? 20.658 -14.655 2.185 1.00 65.19 108 GLY A O 1
ATOM 850 N N . ILE A 1 109 ? 19.532 -14.328 4.107 1.00 67.44 109 ILE A N 1
ATOM 851 C CA . ILE A 1 109 ? 19.183 -12.920 3.862 1.00 67.44 109 ILE A CA 1
ATOM 852 C C . ILE A 1 109 ? 20.032 -12.035 4.789 1.00 67.44 109 ILE A C 1
ATOM 854 O O . ILE A 1 109 ? 20.040 -12.265 6.002 1.00 67.44 109 ILE A O 1
ATOM 858 N N . PRO A 1 110 ? 20.790 -11.056 4.261 1.00 78.75 110 PRO A N 1
ATOM 859 C CA . PRO A 1 110 ? 21.510 -10.091 5.084 1.00 78.75 110 PRO A CA 1
ATOM 860 C C . PRO A 1 110 ? 20.586 -9.331 6.041 1.00 78.75 110 PRO A C 1
ATOM 862 O O . PRO A 1 110 ? 19.480 -8.947 5.677 1.00 78.75 110 PRO A O 1
ATOM 865 N N . ASP A 1 111 ? 21.081 -9.045 7.245 1.00 79.00 111 ASP A N 1
ATOM 866 C CA . ASP A 1 111 ? 20.384 -8.241 8.259 1.00 79.00 111 ASP A CA 1
ATOM 867 C C . ASP A 1 111 ? 20.480 -6.736 7.938 1.00 79.00 111 ASP A C 1
ATOM 869 O O . ASP A 1 111 ? 21.122 -5.944 8.629 1.00 79.00 111 ASP A O 1
ATOM 873 N N . ARG A 1 112 ? 19.972 -6.380 6.756 1.00 87.12 112 ARG A N 1
ATOM 874 C CA . ARG A 1 112 ? 19.845 -5.027 6.210 1.00 87.12 112 ARG A CA 1
ATOM 875 C C . ARG A 1 112 ? 18.878 -5.047 5.019 1.00 87.12 112 ARG A C 1
ATOM 877 O O . ARG A 1 112 ? 18.720 -6.097 4.391 1.00 87.12 112 ARG A O 1
ATOM 884 N N . PRO A 1 113 ? 18.318 -3.895 4.627 1.00 89.81 113 PRO A N 1
ATOM 885 C CA . PRO A 1 113 ? 17.672 -3.771 3.326 1.00 89.81 113 PRO A CA 1
ATOM 886 C C . PRO A 1 113 ? 18.638 -4.108 2.177 1.00 89.81 113 PRO A C 1
ATOM 888 O O . PRO A 1 113 ? 19.846 -3.837 2.269 1.00 89.81 113 PRO A O 1
ATOM 891 N N . ALA A 1 114 ? 18.107 -4.686 1.101 1.00 93.19 114 ALA A N 1
ATOM 892 C CA . ALA A 1 114 ? 18.816 -4.841 -0.166 1.00 93.19 114 ALA A CA 1
ATOM 893 C C . ALA A 1 114 ? 19.165 -3.471 -0.774 1.00 93.19 114 ALA A C 1
ATOM 895 O O . ALA A 1 114 ? 18.464 -2.483 -0.541 1.00 93.19 114 ALA A O 1
ATOM 896 N N . THR A 1 115 ? 20.229 -3.398 -1.576 1.00 96.25 115 THR A N 1
ATOM 897 C CA . THR A 1 115 ? 20.365 -2.297 -2.544 1.00 96.25 115 THR A CA 1
ATOM 898 C C . THR A 1 115 ? 19.577 -2.634 -3.813 1.00 96.25 115 THR A C 1
ATOM 900 O O . THR A 1 115 ? 19.387 -3.819 -4.097 1.00 96.25 115 THR A O 1
ATOM 903 N N . PRO A 1 116 ? 19.129 -1.640 -4.604 1.00 98.00 116 PRO A N 1
ATOM 904 C CA . PRO A 1 116 ? 18.423 -1.907 -5.858 1.00 98.00 116 PRO A CA 1
ATOM 905 C C . PRO A 1 116 ? 19.161 -2.896 -6.774 1.00 98.00 116 PRO A C 1
ATOM 907 O O . PRO A 1 116 ? 18.560 -3.824 -7.295 1.00 98.00 116 PRO A O 1
ATOM 910 N N . GLU A 1 117 ? 20.482 -2.776 -6.906 1.00 97.88 117 GLU A N 1
ATOM 911 C CA . GLU A 1 117 ? 21.301 -3.627 -7.779 1.00 97.88 117 GLU A CA 1
ATOM 912 C C . GLU A 1 117 ? 21.436 -5.080 -7.306 1.00 97.88 117 GLU A C 1
ATOM 914 O O . GLU A 1 117 ? 21.902 -5.927 -8.066 1.00 97.88 117 GLU A O 1
ATOM 919 N N . GLU A 1 118 ? 21.081 -5.378 -6.055 1.00 95.81 118 GLU A N 1
ATOM 920 C CA . GLU A 1 118 ? 21.116 -6.744 -5.525 1.00 95.81 118 GLU A CA 1
ATOM 921 C C . GLU A 1 118 ? 19.866 -7.544 -5.880 1.00 95.81 118 GLU A C 1
ATOM 923 O O . GLU A 1 118 ? 19.932 -8.771 -5.904 1.00 95.81 118 GLU A O 1
ATOM 928 N N . VAL A 1 119 ? 18.746 -6.862 -6.131 1.00 95.81 119 VAL A N 1
ATOM 929 C CA . VAL A 1 119 ? 17.430 -7.499 -6.276 1.00 95.81 119 VAL A CA 1
ATOM 930 C C . VAL A 1 119 ? 16.703 -7.116 -7.561 1.00 95.81 119 VAL A C 1
ATOM 932 O O . VAL A 1 119 ? 15.710 -7.749 -7.890 1.00 95.81 119 VAL A O 1
ATOM 935 N N . VAL A 1 120 ? 17.179 -6.120 -8.310 1.00 98.12 120 VAL A N 1
ATOM 936 C CA . VAL A 1 120 ? 16.560 -5.671 -9.562 1.00 98.12 120 VAL A CA 1
ATOM 937 C C . VAL A 1 120 ? 17.456 -6.013 -10.744 1.00 98.12 120 VAL A C 1
ATOM 939 O O . VAL A 1 120 ? 18.611 -5.583 -10.816 1.00 98.12 120 VAL A O 1
ATOM 942 N N . ASP A 1 121 ? 16.903 -6.737 -11.715 1.00 98.19 121 ASP A N 1
ATOM 943 C CA . ASP A 1 121 ? 17.582 -7.004 -12.977 1.00 98.19 121 ASP A CA 1
ATOM 944 C C . ASP A 1 121 ? 17.997 -5.703 -13.675 1.00 98.19 121 ASP A C 1
ATOM 946 O O . ASP A 1 121 ? 17.251 -4.726 -13.742 1.00 98.19 121 ASP A O 1
ATOM 950 N N . ALA A 1 122 ? 19.191 -5.702 -14.274 1.00 97.12 122 ALA A N 1
ATOM 951 C CA . ALA A 1 122 ? 19.806 -4.496 -14.839 1.00 97.12 122 ALA A CA 1
ATOM 952 C C . ALA A 1 122 ? 18.934 -3.762 -15.880 1.00 97.12 122 ALA A C 1
ATOM 954 O O . ALA A 1 122 ? 19.086 -2.556 -16.060 1.00 97.12 122 ALA A O 1
ATOM 955 N N . GLN A 1 123 ? 18.037 -4.480 -16.565 1.00 96.19 123 GLN A N 1
ATOM 956 C CA . GLN A 1 123 ? 17.085 -3.906 -17.522 1.00 96.19 123 GLN A CA 1
ATOM 957 C C . GLN A 1 123 ? 15.934 -3.152 -16.837 1.00 96.19 123 GLN A C 1
ATOM 959 O O . GLN A 1 123 ? 15.502 -2.130 -17.358 1.00 96.19 123 GLN A O 1
ATOM 964 N N . ALA A 1 124 ? 15.481 -3.619 -15.670 1.00 96.75 124 ALA A N 1
ATOM 965 C CA . ALA A 1 124 ? 14.421 -2.991 -14.881 1.00 96.75 124 ALA A CA 1
ATOM 966 C C . ALA A 1 124 ? 14.945 -1.870 -13.959 1.00 96.75 124 ALA A C 1
ATOM 968 O O . ALA A 1 124 ? 14.184 -1.019 -13.497 1.00 96.75 124 ALA A O 1
ATOM 969 N N . LEU A 1 125 ? 16.258 -1.840 -13.710 1.00 97.38 125 LEU A N 1
ATOM 970 C CA . LEU A 1 125 ? 16.900 -0.920 -12.773 1.00 97.38 125 LEU A CA 1
ATOM 971 C C . LEU A 1 125 ? 16.622 0.578 -13.042 1.00 97.38 125 LEU A C 1
ATOM 973 O O . LEU A 1 125 ? 16.393 1.299 -12.070 1.00 97.38 125 LEU A O 1
ATOM 977 N N . PRO A 1 126 ? 16.587 1.083 -14.297 1.00 96.44 126 PRO A N 1
ATOM 978 C CA . PRO A 1 126 ? 16.218 2.475 -14.562 1.00 96.44 126 PRO A CA 1
ATOM 979 C C . PRO A 1 126 ? 14.814 2.834 -14.057 1.00 96.44 126 PRO A C 1
ATOM 981 O O . PRO A 1 126 ? 14.672 3.841 -13.370 1.00 96.44 126 PRO A O 1
ATOM 984 N N . TYR A 1 127 ? 13.817 1.982 -14.316 1.00 96.44 127 TYR A N 1
ATOM 985 C CA . TYR A 1 127 ? 12.430 2.190 -13.880 1.00 96.44 127 TYR A CA 1
ATOM 986 C C . TYR A 1 127 ? 12.313 2.118 -12.356 1.00 96.44 127 TYR A C 1
ATOM 988 O O . TYR A 1 127 ? 11.665 2.954 -11.734 1.00 96.44 127 TYR A O 1
ATOM 996 N N . P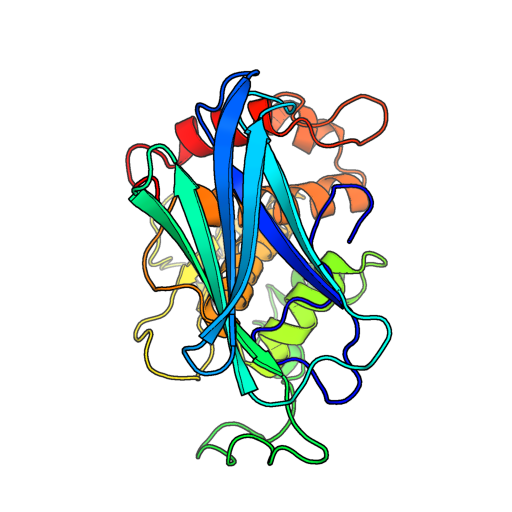HE A 1 128 ? 13.021 1.180 -11.718 1.00 97.69 128 PHE A N 1
ATOM 997 C CA . PHE A 1 128 ? 13.067 1.115 -10.257 1.00 97.69 128 PHE A CA 1
ATOM 998 C C . PHE A 1 128 ? 13.664 2.393 -9.646 1.00 97.69 128 PHE A C 1
ATOM 1000 O O . PHE A 1 128 ? 13.177 2.880 -8.626 1.00 97.69 128 PHE A O 1
ATOM 1007 N N . TYR A 1 129 ? 14.691 2.978 -10.274 1.00 97.75 129 TYR A N 1
ATOM 1008 C CA . TYR A 1 129 ? 15.271 4.237 -9.806 1.00 97.75 129 TYR A CA 1
ATOM 1009 C C . TYR A 1 129 ? 14.364 5.451 -9.990 1.00 97.75 129 TYR A C 1
ATOM 1011 O O . TYR A 1 129 ? 14.518 6.410 -9.232 1.00 97.75 129 TYR A O 1
ATOM 1019 N N . GLU A 1 130 ? 13.435 5.442 -10.945 1.00 96.31 130 GLU A N 1
ATOM 1020 C CA . GLU A 1 130 ? 12.417 6.494 -11.035 1.00 96.31 130 GLU A CA 1
ATOM 1021 C C . GLU A 1 130 ? 11.556 6.521 -9.770 1.00 96.31 130 GLU A C 1
ATOM 1023 O O . GLU A 1 130 ? 11.323 7.592 -9.218 1.00 96.31 130 GLU A O 1
ATOM 1028 N N . ILE A 1 131 ? 11.172 5.346 -9.263 1.00 96.88 131 ILE A N 1
ATOM 1029 C CA . ILE A 1 131 ? 10.376 5.202 -8.036 1.00 96.88 131 ILE A CA 1
ATOM 1030 C C . ILE A 1 131 ? 11.238 5.492 -6.799 1.00 96.88 131 ILE A C 1
ATOM 1032 O O . ILE A 1 131 ? 10.843 6.259 -5.926 1.00 96.88 131 ILE A O 1
ATOM 1036 N N . PHE A 1 132 ? 12.446 4.919 -6.731 1.00 96.12 132 PHE A N 1
ATOM 1037 C CA . PHE A 1 132 ? 13.366 5.074 -5.596 1.00 96.12 132 PHE A CA 1
ATOM 1038 C C . PHE A 1 132 ? 13.758 6.536 -5.342 1.00 96.12 132 PHE A C 1
ATOM 1040 O O . PHE A 1 132 ? 13.986 6.912 -4.197 1.00 96.12 132 PHE A O 1
ATOM 1047 N N . ASN A 1 133 ? 13.870 7.347 -6.399 1.00 95.62 133 ASN A N 1
ATOM 1048 C CA . ASN A 1 133 ? 14.245 8.760 -6.299 1.00 95.62 133 ASN A CA 1
ATOM 1049 C C . ASN A 1 133 ? 13.038 9.715 -6.327 1.00 95.62 133 ASN A C 1
ATOM 1051 O O . ASN A 1 133 ? 13.243 10.932 -6.365 1.00 95.62 133 ASN A O 1
ATOM 1055 N N . ALA A 1 134 ? 11.808 9.196 -6.367 1.00 93.75 134 ALA A N 1
ATOM 1056 C CA . ALA A 1 134 ? 10.610 10.016 -6.452 1.00 93.75 134 ALA A CA 1
ATOM 1057 C C . ALA A 1 134 ? 10.384 10.800 -5.155 1.00 93.75 134 ALA A C 1
ATOM 1059 O O . ALA A 1 134 ? 10.261 10.222 -4.083 1.00 93.75 134 ALA A O 1
ATOM 1060 N N . ASP A 1 135 ? 10.219 12.117 -5.249 1.00 92.00 135 ASP A N 1
ATOM 1061 C CA . ASP A 1 135 ? 9.841 12.981 -4.119 1.00 92.00 135 ASP A CA 1
ATOM 1062 C C . ASP A 1 135 ? 8.343 12.851 -3.782 1.00 92.00 135 ASP A C 1
ATOM 1064 O O . ASP A 1 135 ? 7.584 13.821 -3.803 1.00 92.00 135 ASP A O 1
ATOM 1068 N N . LEU A 1 136 ? 7.901 11.616 -3.533 1.00 85.56 136 LEU A N 1
ATOM 1069 C CA . LEU A 1 136 ? 6.544 11.276 -3.134 1.00 85.56 136 LEU A CA 1
ATOM 1070 C C . LEU A 1 136 ? 6.592 10.224 -2.009 1.00 85.56 136 LEU A C 1
ATOM 1072 O O . LEU A 1 136 ? 7.042 9.100 -2.244 1.00 85.56 136 LEU A O 1
ATOM 1076 N N . PRO A 1 137 ? 6.127 10.545 -0.781 1.00 86.19 137 PRO A N 1
ATOM 1077 C CA . PRO A 1 137 ? 6.282 9.667 0.382 1.00 86.19 137 PRO A CA 1
ATOM 1078 C C . PRO A 1 137 ? 5.762 8.237 0.198 1.00 86.19 137 PRO A C 1
ATOM 1080 O O . PRO A 1 137 ? 6.406 7.307 0.676 1.00 86.19 137 PRO A O 1
ATOM 1083 N N . VAL A 1 138 ? 4.641 8.053 -0.511 1.00 84.94 138 VAL A N 1
ATOM 1084 C CA . VAL A 1 138 ? 4.065 6.718 -0.754 1.00 84.94 138 VAL A CA 1
ATOM 1085 C C . VAL A 1 138 ? 4.993 5.843 -1.606 1.00 84.94 138 VAL A C 1
ATOM 1087 O O . VAL A 1 138 ? 5.192 4.673 -1.292 1.00 84.94 138 VAL A O 1
ATOM 1090 N N . LEU A 1 139 ? 5.650 6.415 -2.623 1.00 91.81 139 LEU A N 1
ATOM 1091 C CA . LEU A 1 139 ? 6.572 5.683 -3.498 1.00 91.81 139 LEU A CA 1
ATOM 1092 C C . LEU A 1 139 ? 7.859 5.301 -2.762 1.00 91.81 139 LEU A C 1
ATOM 1094 O O . LEU A 1 139 ? 8.328 4.168 -2.879 1.00 91.81 139 LEU A O 1
ATOM 1098 N N . HIS A 1 140 ? 8.390 6.212 -1.942 1.00 90.81 140 HIS A N 1
ATOM 1099 C CA . HIS A 1 140 ? 9.525 5.912 -1.069 1.00 90.81 140 HIS A CA 1
ATOM 1100 C C . HIS A 1 140 ? 9.222 4.770 -0.095 1.00 90.81 140 HIS A C 1
ATOM 1102 O O . HIS A 1 140 ? 10.077 3.914 0.128 1.00 90.81 140 HIS A O 1
ATOM 1108 N N . GLU A 1 141 ? 8.024 4.746 0.485 1.00 89.88 141 GLU A N 1
ATOM 1109 C CA . GLU A 1 141 ? 7.614 3.698 1.416 1.00 89.88 141 GLU A CA 1
ATOM 1110 C C . GLU A 1 141 ? 7.473 2.335 0.729 1.00 89.88 141 GLU A C 1
ATOM 1112 O O . GLU A 1 141 ? 8.054 1.356 1.206 1.00 89.88 141 GLU A O 1
ATOM 1117 N N . ILE A 1 142 ? 6.799 2.285 -0.426 1.00 93.94 142 ILE A N 1
ATOM 1118 C CA . ILE A 1 142 ? 6.682 1.072 -1.250 1.00 93.94 142 ILE A CA 1
ATOM 1119 C C . ILE A 1 142 ? 8.074 0.501 -1.544 1.00 93.94 142 ILE A C 1
ATOM 1121 O O . ILE A 1 142 ? 8.329 -0.683 -1.309 1.00 93.94 142 ILE A O 1
ATOM 1125 N N . VAL A 1 143 ? 9.006 1.337 -2.003 1.00 95.75 143 VAL A N 1
ATOM 1126 C CA . VAL A 1 143 ? 10.372 0.908 -2.330 1.00 95.75 143 VAL A CA 1
ATOM 1127 C C . VAL A 1 143 ? 11.144 0.460 -1.089 1.00 95.75 143 VAL A C 1
ATOM 1129 O O . VAL A 1 143 ? 11.766 -0.603 -1.109 1.00 95.75 143 VAL A O 1
ATOM 1132 N N . ALA A 1 144 ? 11.095 1.227 0.001 1.00 92.19 144 ALA A N 1
ATOM 1133 C CA . ALA A 1 144 ? 11.817 0.907 1.231 1.00 92.19 144 ALA A CA 1
ATOM 1134 C C . ALA A 1 144 ? 11.385 -0.445 1.810 1.00 92.19 144 ALA A C 1
ATOM 1136 O O . ALA A 1 144 ? 12.238 -1.253 2.186 1.00 92.19 144 ALA A O 1
ATOM 1137 N N . ILE A 1 145 ? 10.079 -0.719 1.825 1.00 90.62 145 ILE A N 1
ATOM 1138 C CA . ILE A 1 145 ? 9.533 -1.990 2.302 1.00 90.62 145 ILE A CA 1
ATOM 1139 C C . ILE A 1 145 ? 9.955 -3.132 1.371 1.00 90.62 145 ILE A C 1
ATOM 1141 O O . ILE A 1 145 ? 10.466 -4.147 1.842 1.00 90.62 145 ILE A O 1
ATOM 1145 N N . ASN A 1 146 ? 9.838 -2.980 0.051 1.00 94.19 146 ASN A N 1
ATOM 1146 C CA . ASN A 1 146 ? 10.237 -4.049 -0.870 1.00 94.19 146 ASN A CA 1
ATOM 1147 C C . ASN A 1 146 ? 11.739 -4.378 -0.790 1.00 94.19 146 ASN A C 1
ATOM 1149 O O . ASN A 1 146 ? 12.095 -5.557 -0.841 1.00 94.19 146 ASN A O 1
ATOM 1153 N N . LEU A 1 147 ? 12.606 -3.379 -0.580 1.00 94.19 147 LEU A N 1
ATOM 1154 C CA . LEU A 1 147 ? 14.040 -3.583 -0.330 1.00 94.19 147 LEU A CA 1
ATOM 1155 C C . LEU A 1 147 ? 14.313 -4.211 1.043 1.00 94.19 147 LEU A C 1
ATOM 1157 O O . LEU A 1 147 ? 15.206 -5.049 1.169 1.00 94.19 147 LEU A O 1
ATOM 1161 N N . GLN A 1 148 ? 13.551 -3.841 2.077 1.00 89.88 148 GLN A N 1
ATOM 1162 C CA . GLN A 1 148 ? 13.647 -4.447 3.409 1.00 89.88 148 GLN A CA 1
ATOM 1163 C C . GLN A 1 148 ? 13.330 -5.946 3.374 1.00 89.88 148 GLN A C 1
ATOM 1165 O O . GLN A 1 148 ? 13.979 -6.725 4.071 1.00 89.88 148 GLN A O 1
ATOM 1170 N N . TYR A 1 149 ? 12.352 -6.344 2.560 1.00 88.69 149 TYR A N 1
ATOM 1171 C CA . TYR A 1 149 ? 11.913 -7.732 2.419 1.00 88.69 149 TYR A CA 1
ATOM 1172 C C . TYR A 1 149 ? 12.579 -8.478 1.257 1.00 88.69 149 TYR A C 1
ATOM 1174 O O . TYR A 1 149 ? 12.228 -9.627 1.013 1.00 88.69 149 TYR A O 1
ATOM 1182 N N . TRP A 1 150 ? 13.573 -7.875 0.592 1.00 92.25 150 TRP A N 1
ATOM 1183 C CA . TRP A 1 150 ? 14.342 -8.514 -0.484 1.00 92.25 150 TRP A CA 1
ATOM 1184 C C . TRP A 1 150 ? 13.463 -9.002 -1.649 1.00 92.25 150 TRP A C 1
ATOM 1186 O O . TRP A 1 150 ? 13.621 -10.114 -2.142 1.00 92.25 150 TRP A O 1
ATOM 1196 N N . THR A 1 151 ? 12.516 -8.166 -2.081 1.00 94.25 151 THR A N 1
ATOM 1197 C CA . THR A 1 151 ? 11.672 -8.447 -3.256 1.00 94.25 151 THR A CA 1
ATOM 1198 C C . THR A 1 151 ? 12.515 -8.386 -4.520 1.00 94.25 151 THR A C 1
ATOM 1200 O O . THR A 1 151 ? 13.119 -7.349 -4.794 1.00 94.25 151 THR A O 1
ATOM 1203 N N . GLU A 1 152 ? 12.540 -9.468 -5.293 1.00 95.38 152 GLU A N 1
ATOM 1204 C CA . GLU A 1 152 ? 13.294 -9.518 -6.549 1.00 95.38 152 GLU A CA 1
ATOM 1205 C C . GLU A 1 152 ? 12.453 -8.963 -7.705 1.00 95.38 152 GLU A C 1
ATOM 1207 O O . GLU A 1 152 ? 11.281 -9.302 -7.836 1.00 95.38 152 GLU A O 1
ATOM 1212 N N . VAL A 1 153 ? 13.046 -8.148 -8.575 1.00 97.25 153 VAL A N 1
ATOM 1213 C CA . VAL A 1 153 ? 12.441 -7.685 -9.831 1.00 97.25 153 VAL A CA 1
ATOM 1214 C C . VAL A 1 153 ? 13.186 -8.350 -10.983 1.00 97.25 153 VAL A C 1
ATOM 1216 O O . VAL A 1 153 ? 14.347 -8.036 -11.249 1.00 97.25 153 VAL A O 1
ATOM 1219 N N . ILE A 1 154 ? 12.515 -9.282 -11.654 1.00 96.31 154 ILE A N 1
ATOM 1220 C CA . ILE A 1 154 ? 13.094 -10.191 -12.645 1.00 96.31 154 ILE A CA 1
ATOM 1221 C C . ILE A 1 154 ? 12.517 -9.870 -14.018 1.00 96.31 154 ILE A C 1
ATOM 1223 O O . ILE A 1 154 ? 11.300 -9.855 -14.192 1.00 96.31 154 ILE A O 1
ATOM 1227 N N . VAL A 1 155 ? 13.378 -9.684 -15.014 1.00 95.50 155 VAL A N 1
ATOM 1228 C CA . VAL A 1 155 ? 12.975 -9.528 -16.414 1.00 95.50 155 VAL A CA 1
ATOM 1229 C C . VAL A 1 155 ? 13.002 -10.889 -17.102 1.00 95.50 155 VAL A C 1
ATOM 1231 O O . VAL A 1 155 ? 14.029 -11.568 -17.129 1.00 95.50 155 VAL A O 1
ATOM 1234 N N . THR A 1 156 ? 11.870 -11.300 -17.669 1.00 93.00 156 THR A N 1
ATOM 1235 C CA . THR A 1 156 ? 11.700 -12.624 -18.280 1.00 93.00 156 THR A CA 1
ATOM 1236 C C . THR A 1 156 ? 10.851 -12.567 -19.552 1.00 93.00 156 THR A C 1
ATOM 1238 O O . THR A 1 156 ? 9.959 -11.732 -19.684 1.00 93.00 156 THR A O 1
ATOM 1241 N N . ASP A 1 157 ? 11.114 -13.478 -20.492 1.00 87.25 157 ASP A N 1
ATOM 1242 C CA . ASP A 1 157 ? 10.219 -13.742 -21.632 1.00 87.25 157 ASP A CA 1
ATOM 1243 C C . ASP A 1 157 ? 9.082 -14.703 -21.240 1.00 87.25 157 ASP A C 1
ATOM 1245 O O . ASP A 1 157 ? 7.984 -14.637 -21.785 1.00 87.25 157 ASP A O 1
ATOM 1249 N N . ASP A 1 158 ? 9.333 -15.565 -20.252 1.00 85.38 158 ASP A N 1
ATOM 1250 C CA . ASP A 1 158 ? 8.366 -16.519 -19.715 1.00 85.38 158 ASP A CA 1
ATOM 1251 C C . ASP A 1 158 ? 7.663 -15.885 -18.503 1.00 85.38 158 ASP A C 1
ATOM 1253 O O . ASP A 1 158 ? 7.969 -16.217 -17.354 1.00 85.38 158 ASP A O 1
ATOM 1257 N N . ASN A 1 159 ? 6.771 -14.916 -18.745 1.00 79.00 159 ASN A N 1
ATOM 1258 C CA . ASN A 1 159 ? 6.002 -14.275 -17.673 1.00 79.00 159 ASN A CA 1
ATOM 1259 C C . ASN A 1 159 ? 4.983 -15.274 -17.083 1.00 79.00 159 ASN A C 1
ATOM 1261 O O . ASN A 1 159 ? 4.077 -15.714 -17.801 1.00 79.00 159 ASN A O 1
ATOM 1265 N N . PRO A 1 160 ? 5.079 -15.638 -15.787 1.00 83.38 160 PRO A N 1
ATOM 1266 C CA . PRO A 1 160 ? 4.156 -16.592 -15.172 1.00 83.38 160 PRO A CA 1
ATOM 1267 C C . PRO A 1 160 ? 2.711 -16.083 -15.064 1.00 83.38 160 PRO A C 1
ATOM 1269 O O . PRO A 1 160 ? 1.824 -16.865 -14.721 1.00 83.38 160 PRO A O 1
ATOM 1272 N N . CYS A 1 161 ? 2.461 -14.807 -15.353 1.00 73.25 161 CYS A N 1
ATOM 1273 C CA . CYS A 1 161 ? 1.180 -14.149 -15.102 1.00 73.25 161 CYS A CA 1
ATOM 1274 C C . CYS A 1 161 ? 0.317 -13.934 -16.343 1.00 73.25 161 CYS A C 1
ATOM 1276 O O . CYS A 1 161 ? -0.751 -13.336 -16.257 1.00 73.25 161 CYS A O 1
ATOM 1278 N N . GLY A 1 162 ? 0.736 -14.492 -17.478 1.00 76.44 162 GLY A N 1
ATOM 1279 C CA . GLY A 1 162 ? -0.030 -14.490 -18.719 1.00 76.44 162 GLY A CA 1
ATOM 1280 C C . GLY A 1 162 ? 0.721 -13.834 -19.869 1.00 76.44 162 GLY A C 1
ATOM 1281 O O . GLY A 1 162 ? 1.683 -13.099 -19.667 1.00 76.44 162 GLY A O 1
ATOM 1282 N N . GLU A 1 163 ? 0.269 -14.131 -21.086 1.00 73.12 163 GLU A N 1
ATOM 1283 C CA . GLU A 1 163 ? 0.909 -13.684 -22.331 1.00 73.12 163 GLU A CA 1
ATOM 1284 C C . GLU A 1 163 ? 0.858 -12.155 -22.505 1.00 73.12 163 GLU A C 1
ATOM 1286 O O . GLU A 1 163 ? 1.790 -11.578 -23.058 1.00 73.12 163 GLU A O 1
ATOM 1291 N N . ASP A 1 164 ? -0.178 -11.502 -21.967 1.00 78.75 164 ASP A N 1
ATOM 1292 C CA . ASP A 1 164 ? -0.444 -10.070 -22.165 1.00 78.75 164 ASP A CA 1
ATOM 1293 C C . ASP A 1 164 ? -0.064 -9.182 -20.958 1.00 78.75 164 ASP A C 1
ATOM 1295 O O . ASP A 1 164 ? -0.237 -7.966 -21.009 1.00 78.75 164 ASP A O 1
ATOM 1299 N N . ALA A 1 165 ? 0.438 -9.756 -19.858 1.00 84.31 165 ALA A N 1
ATOM 1300 C CA . ALA A 1 165 ? 0.754 -8.993 -18.648 1.00 84.31 165 ALA A CA 1
ATOM 1301 C C . ALA A 1 165 ? 2.111 -8.273 -18.768 1.00 84.31 165 ALA A C 1
ATOM 1303 O O . ALA A 1 165 ? 3.126 -8.908 -19.060 1.00 84.31 165 ALA A O 1
ATOM 1304 N N . ILE A 1 166 ? 2.156 -6.964 -18.479 1.00 86.88 166 ILE A N 1
ATOM 1305 C CA . ILE A 1 166 ? 3.407 -6.178 -18.431 1.00 86.88 166 ILE A CA 1
ATOM 1306 C C . ILE A 1 166 ? 4.304 -6.665 -17.297 1.00 86.88 166 ILE A C 1
ATOM 1308 O O . ILE A 1 166 ? 5.501 -6.901 -17.507 1.00 86.88 166 ILE A O 1
ATOM 1312 N N . ALA A 1 167 ? 3.711 -6.827 -16.117 1.00 91.56 167 ALA A N 1
ATOM 1313 C CA . ALA A 1 167 ? 4.361 -7.374 -14.948 1.00 91.56 167 ALA A CA 1
ATOM 1314 C C . ALA A 1 167 ? 3.360 -8.116 -14.054 1.00 91.56 167 ALA A C 1
ATOM 1316 O O . ALA A 1 167 ? 2.161 -8.120 -14.324 1.00 91.56 167 ALA A O 1
ATOM 1317 N N . CYS A 1 168 ? 3.877 -8.783 -13.028 1.00 91.25 168 CYS A N 1
ATOM 1318 C CA . CYS A 1 168 ? 3.079 -9.283 -11.920 1.00 91.25 168 CYS A CA 1
ATOM 1319 C C . CYS A 1 168 ? 3.918 -9.530 -10.671 1.00 91.25 168 CYS A C 1
ATOM 1321 O O . CYS A 1 168 ? 5.085 -9.925 -10.756 1.00 91.25 168 CYS A O 1
ATOM 1323 N N . PHE A 1 169 ? 3.292 -9.406 -9.511 1.00 92.38 169 PHE A N 1
ATOM 1324 C CA . PHE A 1 169 ? 3.816 -9.882 -8.250 1.00 92.38 169 PHE A CA 1
ATOM 1325 C C . PHE A 1 169 ? 3.453 -11.351 -8.034 1.00 92.38 169 PHE A C 1
ATOM 1327 O O . PHE A 1 169 ? 2.298 -11.771 -8.102 1.00 92.38 169 PHE A O 1
ATOM 1334 N N . TYR A 1 170 ? 4.460 -12.147 -7.708 1.00 88.81 170 TYR A N 1
ATOM 1335 C CA . TYR A 1 170 ? 4.323 -13.561 -7.424 1.00 88.81 170 TYR A CA 1
ATOM 1336 C C . TYR A 1 170 ? 4.994 -13.914 -6.105 1.00 88.81 170 TYR A C 1
ATOM 1338 O O . TYR A 1 170 ? 6.162 -13.601 -5.858 1.00 88.81 170 TYR A O 1
ATOM 1346 N N . LYS A 1 171 ? 4.275 -14.673 -5.280 1.00 84.75 171 LYS A N 1
ATOM 1347 C CA . LYS A 1 171 ? 4.824 -15.275 -4.072 1.00 84.75 171 LYS A CA 1
ATOM 1348 C C . LYS A 1 171 ? 4.340 -16.710 -3.933 1.00 84.75 171 LYS A C 1
ATOM 1350 O O . LYS A 1 171 ? 3.145 -16.960 -3.832 1.00 84.75 171 LYS A O 1
ATOM 1355 N N . GLU A 1 172 ? 5.278 -17.654 -3.895 1.00 74.75 172 GLU A N 1
ATOM 1356 C CA . GLU A 1 172 ? 4.952 -19.085 -3.828 1.00 74.75 172 GLU A CA 1
ATOM 1357 C C . GLU A 1 172 ? 4.402 -19.502 -2.457 1.00 74.75 172 GLU A C 1
ATOM 1359 O O . GLU A 1 172 ? 3.491 -20.322 -2.371 1.00 74.75 172 GLU A O 1
ATOM 1364 N N . ASN A 1 173 ? 4.951 -18.942 -1.375 1.00 73.38 173 ASN A N 1
ATOM 1365 C CA . ASN A 1 173 ? 4.533 -19.276 -0.020 1.00 73.38 173 ASN A CA 1
ATOM 1366 C C . ASN A 1 173 ? 4.281 -18.015 0.811 1.00 73.38 173 ASN A C 1
ATOM 1368 O O . ASN A 1 173 ? 5.161 -17.175 0.999 1.00 73.38 173 ASN A O 1
ATOM 1372 N N . CYS A 1 174 ? 3.064 -17.919 1.323 1.00 70.25 174 CYS A N 1
ATOM 1373 C CA . CYS A 1 174 ? 2.540 -16.810 2.107 1.00 70.25 174 CYS A CA 1
ATOM 1374 C C . CYS A 1 174 ? 2.974 -16.832 3.577 1.00 70.25 174 CYS A C 1
ATOM 1376 O O . CYS A 1 174 ? 2.781 -15.869 4.309 1.00 70.25 174 CYS A O 1
ATOM 1378 N N . ASP A 1 175 ? 3.573 -17.933 4.016 1.00 64.12 175 ASP A N 1
ATOM 1379 C CA . ASP A 1 175 ? 3.983 -18.124 5.404 1.00 64.12 175 ASP A CA 1
ATOM 1380 C C . ASP A 1 175 ? 5.499 -17.939 5.584 1.00 64.12 175 ASP A C 1
ATOM 1382 O O . ASP A 1 175 ? 6.021 -18.051 6.695 1.00 64.12 175 ASP A O 1
ATOM 1386 N N . VAL A 1 176 ? 6.233 -17.661 4.497 1.00 65.50 176 VAL A N 1
ATOM 1387 C CA . VAL A 1 176 ? 7.677 -17.381 4.537 1.00 65.50 176 VAL A CA 1
ATOM 1388 C C . VAL A 1 176 ? 7.950 -15.899 4.329 1.00 65.50 176 VAL A C 1
ATOM 1390 O O . VAL A 1 176 ? 7.382 -15.262 3.443 1.00 65.50 176 VAL A O 1
ATOM 1393 N N . ARG A 1 177 ? 8.863 -15.365 5.144 1.00 60.22 177 ARG A N 1
ATOM 1394 C CA . ARG A 1 177 ? 9.208 -13.937 5.174 1.00 60.22 177 ARG A CA 1
ATOM 1395 C C . ARG A 1 177 ? 10.087 -13.473 4.005 1.00 60.22 177 ARG A C 1
ATOM 1397 O O . ARG A 1 177 ? 10.241 -12.273 3.833 1.00 60.22 177 ARG A O 1
ATOM 1404 N N . GLU A 1 178 ? 10.657 -14.396 3.228 1.00 73.56 178 GLU A N 1
ATOM 1405 C CA . GLU A 1 178 ? 11.380 -14.051 1.998 1.00 73.56 178 GLU A CA 1
ATOM 1406 C C . GLU A 1 178 ? 10.465 -13.269 1.051 1.00 73.56 178 GLU A C 1
ATOM 1408 O O . GLU A 1 178 ? 9.266 -13.575 0.953 1.00 73.56 178 GLU A O 1
ATOM 1413 N N . GLY A 1 179 ? 11.038 -12.266 0.389 1.00 81.38 179 GLY A N 1
ATOM 1414 C CA . GLY A 1 179 ? 10.350 -11.445 -0.589 1.00 81.38 179 GLY A CA 1
ATOM 1415 C C . GLY A 1 179 ? 9.696 -12.275 -1.689 1.00 81.38 179 GLY A C 1
ATOM 1416 O O . GLY A 1 179 ? 10.100 -13.396 -2.000 1.00 81.38 179 GLY A O 1
ATOM 1417 N N . GLY A 1 180 ? 8.622 -11.743 -2.256 1.00 90.94 180 GLY A N 1
ATOM 1418 C CA . GLY A 1 180 ? 8.103 -12.205 -3.530 1.00 90.94 180 GLY A CA 1
ATOM 1419 C C . GLY A 1 180 ? 8.985 -11.756 -4.691 1.00 90.94 180 GLY A C 1
ATOM 1420 O O . GLY A 1 180 ? 10.074 -11.202 -4.524 1.00 90.94 180 GLY A O 1
ATOM 1421 N N . LYS A 1 181 ? 8.476 -12.006 -5.888 1.00 93.69 181 LYS A N 1
ATOM 1422 C CA . LYS A 1 181 ? 9.112 -11.672 -7.154 1.00 93.69 181 LYS A CA 1
ATOM 1423 C C . LYS A 1 181 ? 8.158 -10.819 -7.957 1.00 93.69 181 LYS A C 1
ATOM 1425 O O . LYS A 1 181 ? 7.020 -11.228 -8.156 1.00 93.69 181 LYS A O 1
ATOM 1430 N N . VAL A 1 182 ? 8.620 -9.680 -8.444 1.00 95.81 182 VAL A N 1
ATOM 1431 C CA . VAL A 1 182 ? 7.963 -8.976 -9.537 1.00 95.81 182 VAL A CA 1
ATOM 1432 C C . VAL A 1 182 ? 8.571 -9.488 -10.833 1.00 95.81 182 VAL A C 1
ATOM 1434 O O . VAL A 1 182 ? 9.757 -9.289 -11.086 1.00 95.81 182 VAL A O 1
ATOM 1437 N N . TYR A 1 183 ? 7.780 -10.166 -11.654 1.00 95.62 183 TYR A N 1
ATOM 1438 C CA . TYR A 1 183 ? 8.190 -10.545 -13.000 1.00 95.62 183 TYR A CA 1
ATOM 1439 C C . TYR A 1 183 ? 7.783 -9.442 -13.961 1.00 95.62 183 TYR A C 1
ATOM 1441 O O . TYR A 1 183 ? 6.607 -9.117 -14.025 1.00 95.62 183 TYR A O 1
ATOM 1449 N N . MET A 1 184 ? 8.729 -8.882 -14.709 1.00 94.62 184 MET A N 1
ATOM 1450 C CA . MET A 1 184 ? 8.485 -7.928 -15.791 1.00 94.62 184 MET A CA 1
ATOM 1451 C C . MET A 1 184 ? 8.809 -8.579 -17.134 1.00 94.62 184 MET A C 1
ATOM 1453 O O . MET A 1 184 ? 9.754 -9.364 -17.242 1.00 94.62 184 MET A O 1
ATOM 1457 N N . THR A 1 185 ? 8.064 -8.242 -18.183 1.00 92.88 185 THR A N 1
ATOM 1458 C CA . THR A 1 185 ? 8.345 -8.793 -19.516 1.00 92.88 185 THR A CA 1
ATOM 1459 C C . THR A 1 185 ? 9.528 -8.103 -20.186 1.00 92.88 185 THR A C 1
ATOM 1461 O O . THR A 1 185 ? 9.653 -6.876 -20.160 1.00 92.88 185 THR A O 1
ATOM 1464 N N . SER A 1 186 ? 10.363 -8.862 -20.902 1.00 89.19 186 SER A N 1
ATOM 1465 C CA . SER A 1 186 ? 11.386 -8.250 -21.767 1.00 89.19 186 SER A CA 1
ATOM 1466 C C . SER A 1 186 ? 10.761 -7.373 -22.858 1.00 89.19 186 SER A C 1
ATOM 1468 O O . SER A 1 186 ? 11.389 -6.423 -23.318 1.00 89.19 186 SER A O 1
ATOM 1470 N N . SER A 1 187 ? 9.526 -7.667 -23.287 1.00 87.75 187 SER A N 1
ATOM 1471 C CA . SER A 1 187 ? 8.789 -6.833 -24.247 1.00 87.75 187 SER A CA 1
ATOM 1472 C C . SER A 1 187 ? 8.578 -5.417 -23.708 1.00 87.75 187 SER A C 1
ATOM 1474 O O . SER A 1 187 ? 8.930 -4.459 -24.393 1.00 87.75 187 SER A O 1
ATOM 1476 N N . ALA A 1 188 ? 8.102 -5.285 -22.465 1.00 87.31 188 ALA A N 1
ATOM 1477 C CA . ALA A 1 188 ? 7.937 -3.990 -21.806 1.00 87.31 188 ALA A CA 1
ATOM 1478 C C . ALA A 1 188 ? 9.266 -3.227 -21.682 1.00 87.31 188 ALA A C 1
ATOM 1480 O O . ALA A 1 188 ? 9.314 -2.019 -21.891 1.00 87.31 188 ALA A O 1
ATOM 1481 N N . MET A 1 189 ? 10.374 -3.929 -21.417 1.00 89.31 189 MET A N 1
ATOM 1482 C CA . MET A 1 189 ? 11.700 -3.296 -21.344 1.00 89.31 189 MET A CA 1
ATOM 1483 C C . MET A 1 189 ? 12.194 -2.761 -22.699 1.00 89.31 189 MET A C 1
ATOM 1485 O O . MET A 1 189 ? 12.992 -1.824 -22.730 1.00 89.31 189 MET A O 1
ATOM 1489 N N . ASN A 1 190 ? 11.754 -3.359 -23.811 1.00 85.56 190 ASN A N 1
ATOM 1490 C CA . ASN A 1 190 ? 12.177 -2.993 -25.166 1.00 85.56 190 ASN A CA 1
ATOM 1491 C C . ASN A 1 190 ? 11.337 -1.869 -25.794 1.00 85.56 190 ASN A C 1
ATOM 1493 O O . ASN A 1 190 ? 11.815 -1.225 -26.730 1.00 85.56 190 ASN A O 1
ATOM 1497 N N . ASP A 1 191 ? 10.122 -1.634 -25.296 1.00 84.50 191 ASP A N 1
ATOM 1498 C CA . ASP A 1 191 ? 9.234 -0.545 -25.720 1.00 84.50 191 ASP A CA 1
ATOM 1499 C C . ASP A 1 191 ? 8.755 0.264 -24.496 1.00 84.50 191 ASP A C 1
ATOM 1501 O O . ASP A 1 191 ? 7.606 0.131 -24.070 1.00 84.50 191 ASP A O 1
ATOM 1505 N N . PRO A 1 192 ? 9.654 1.054 -23.870 1.00 79.50 192 PRO A N 1
ATOM 1506 C CA . PRO A 1 192 ? 9.352 1.784 -22.644 1.00 79.50 192 PRO A CA 1
ATOM 1507 C C . PRO A 1 192 ? 8.207 2.777 -22.811 1.00 79.50 192 PRO A C 1
ATOM 1509 O O . PRO A 1 192 ? 8.249 3.669 -23.663 1.00 79.50 192 PRO A O 1
ATOM 1512 N N . SER A 1 193 ? 7.254 2.710 -21.890 1.00 86.19 193 SER A N 1
ATOM 1513 C CA . SER A 1 193 ? 6.206 3.705 -21.693 1.00 86.19 193 SER A CA 1
ATOM 1514 C C . SER A 1 193 ? 6.092 4.053 -20.206 1.00 86.19 193 SER A C 1
ATOM 1516 O O . SER A 1 193 ? 6.651 3.364 -19.352 1.00 86.19 193 SER A O 1
ATOM 1518 N N . ALA A 1 194 ? 5.348 5.115 -19.883 1.00 86.56 194 ALA A N 1
ATOM 1519 C CA . ALA A 1 194 ? 5.039 5.460 -18.493 1.00 86.56 194 ALA A CA 1
ATOM 1520 C C . ALA A 1 194 ? 4.307 4.325 -17.748 1.00 86.56 194 ALA A C 1
ATOM 1522 O O . ALA A 1 194 ? 4.443 4.197 -16.535 1.00 86.56 194 ALA A O 1
ATOM 1523 N N . GLU A 1 195 ? 3.587 3.477 -18.487 1.00 90.19 195 GLU A N 1
ATOM 1524 C CA . GLU A 1 195 ? 2.894 2.293 -17.973 1.00 90.19 195 GLU A CA 1
ATOM 1525 C C . GLU A 1 195 ? 3.870 1.289 -17.359 1.00 90.19 195 GLU A C 1
ATOM 1527 O O . GLU A 1 195 ? 3.563 0.695 -16.340 1.00 90.19 195 GLU A O 1
ATOM 1532 N N . VAL A 1 196 ? 5.087 1.151 -17.895 1.00 94.06 196 VAL A N 1
ATOM 1533 C CA . VAL A 1 196 ? 6.070 0.178 -17.389 1.00 94.06 196 VAL A CA 1
ATOM 1534 C C . VAL A 1 196 ? 6.438 0.451 -15.930 1.00 94.06 196 VAL A C 1
ATOM 1536 O O . VAL A 1 196 ? 6.412 -0.462 -15.101 1.00 94.06 196 VAL A O 1
ATOM 1539 N N . THR A 1 197 ? 6.770 1.702 -15.600 1.00 96.00 197 THR A N 1
ATOM 1540 C CA . THR A 1 197 ? 7.067 2.081 -14.213 1.00 96.00 197 THR A CA 1
ATOM 1541 C C . THR A 1 197 ? 5.797 2.085 -13.365 1.00 96.00 197 THR A C 1
ATOM 1543 O O . THR A 1 197 ? 5.844 1.664 -12.212 1.00 96.00 197 THR A O 1
ATOM 1546 N N . ALA A 1 198 ? 4.656 2.499 -13.924 1.00 94.88 198 ALA A N 1
ATOM 1547 C CA . ALA A 1 198 ? 3.380 2.513 -13.213 1.00 94.88 198 ALA A CA 1
ATOM 1548 C C . ALA A 1 198 ? 2.957 1.093 -12.781 1.00 94.88 198 ALA A C 1
ATOM 1550 O O . ALA A 1 198 ? 2.689 0.865 -11.601 1.00 94.88 198 ALA A O 1
ATOM 1551 N N . THR A 1 199 ? 3.020 0.111 -13.683 1.00 94.81 199 THR A N 1
ATOM 1552 C CA . THR A 1 199 ? 2.787 -1.302 -13.359 1.00 94.81 199 THR A CA 1
ATOM 1553 C C . THR A 1 199 ? 3.837 -1.822 -12.377 1.00 94.81 199 THR A C 1
ATOM 1555 O O . THR A 1 199 ? 3.501 -2.551 -11.455 1.00 94.81 199 THR A O 1
ATOM 1558 N N . LEU A 1 200 ? 5.110 -1.421 -12.474 1.00 97.06 200 LEU A N 1
ATOM 1559 C CA . LEU A 1 200 ? 6.095 -1.802 -11.450 1.00 97.06 200 LEU A CA 1
ATOM 1560 C C . LEU A 1 200 ? 5.694 -1.294 -10.050 1.00 97.06 200 LEU A C 1
ATOM 1562 O O . LEU A 1 200 ? 5.829 -2.033 -9.075 1.00 97.06 200 LEU A O 1
ATOM 1566 N N . VAL A 1 201 ? 5.172 -0.069 -9.937 1.00 97.00 201 VAL A N 1
ATOM 1567 C CA . VAL A 1 201 ? 4.628 0.457 -8.671 1.00 97.00 201 VAL A CA 1
ATOM 1568 C C . VAL A 1 201 ? 3.437 -0.377 -8.195 1.00 97.00 201 VAL A C 1
ATOM 1570 O O . VAL A 1 201 ? 3.379 -0.712 -7.008 1.00 97.00 201 VAL A O 1
ATOM 1573 N N . HIS A 1 202 ? 2.530 -0.753 -9.099 1.00 95.12 202 HIS A N 1
ATOM 1574 C CA . HIS A 1 202 ? 1.405 -1.646 -8.810 1.00 95.12 202 HIS A CA 1
ATOM 1575 C C . HIS A 1 202 ? 1.885 -2.953 -8.163 1.00 95.12 202 HIS A C 1
ATOM 1577 O O . HIS A 1 202 ? 1.507 -3.287 -7.038 1.00 95.12 202 HIS A O 1
ATOM 1583 N N . GLU A 1 203 ? 2.816 -3.648 -8.813 1.00 96.00 203 GLU A N 1
ATOM 1584 C CA . GLU A 1 203 ? 3.282 -4.955 -8.345 1.00 96.00 203 GLU A CA 1
ATOM 1585 C C . GLU A 1 203 ? 4.104 -4.873 -7.053 1.00 96.00 203 GLU A C 1
ATOM 1587 O O . GLU A 1 203 ? 3.976 -5.715 -6.159 1.00 96.00 203 GLU A O 1
ATOM 1592 N N . LEU A 1 204 ? 4.921 -3.829 -6.891 1.00 9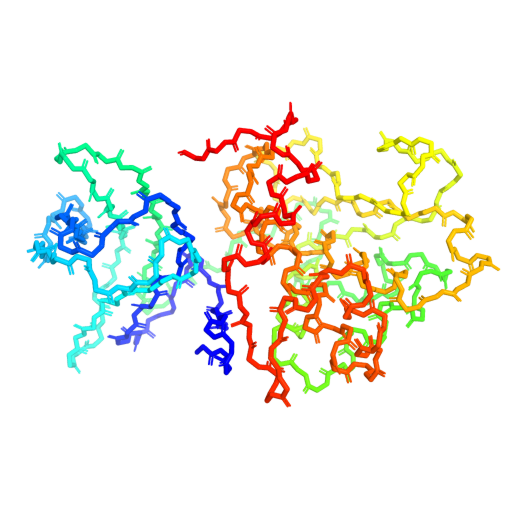6.56 204 LEU A N 1
ATOM 1593 C CA . LEU A 1 204 ? 5.618 -3.581 -5.626 1.00 96.56 204 LEU A CA 1
ATOM 1594 C C . LEU A 1 204 ? 4.629 -3.267 -4.492 1.00 96.56 204 LEU A C 1
ATOM 1596 O O . LEU A 1 204 ? 4.891 -3.605 -3.332 1.00 96.56 204 LEU A O 1
ATOM 1600 N N . THR A 1 205 ? 3.476 -2.671 -4.800 1.00 94.25 205 THR A N 1
ATOM 1601 C CA . THR A 1 205 ? 2.422 -2.422 -3.809 1.00 94.25 205 THR A CA 1
ATOM 1602 C C . THR A 1 205 ? 1.845 -3.732 -3.281 1.00 94.25 205 THR A C 1
ATOM 1604 O O . THR A 1 205 ? 1.668 -3.858 -2.068 1.00 94.25 205 THR A O 1
ATOM 1607 N N . HIS A 1 206 ? 1.651 -4.750 -4.123 1.00 92.44 206 HIS A N 1
ATOM 1608 C CA . HIS A 1 206 ? 1.265 -6.086 -3.653 1.00 92.44 206 HIS A CA 1
ATOM 1609 C C . HIS A 1 206 ? 2.311 -6.724 -2.737 1.00 92.44 206 HIS A C 1
ATOM 1611 O O . HIS A 1 206 ? 1.953 -7.313 -1.713 1.00 92.44 206 HIS A O 1
ATOM 1617 N N . GLY A 1 207 ? 3.600 -6.550 -3.047 1.00 91.12 207 GLY A N 1
ATOM 1618 C CA . GLY A 1 207 ? 4.685 -6.942 -2.147 1.00 91.12 207 GLY A CA 1
ATOM 1619 C C . GLY A 1 207 ? 4.536 -6.296 -0.773 1.00 91.12 207 GLY A C 1
ATOM 1620 O O . GLY A 1 207 ? 4.436 -6.992 0.239 1.00 91.12 207 GLY A O 1
ATOM 1621 N N . MET A 1 208 ? 4.423 -4.966 -0.736 1.00 90.19 208 MET A N 1
ATOM 1622 C CA . MET A 1 208 ? 4.218 -4.201 0.498 1.00 90.19 208 MET A CA 1
ATOM 1623 C C . MET A 1 208 ? 2.989 -4.682 1.283 1.00 90.19 208 MET A C 1
ATOM 1625 O O . MET A 1 208 ? 3.108 -4.985 2.469 1.00 90.19 208 MET A O 1
ATOM 1629 N N . GLN A 1 209 ? 1.825 -4.786 0.636 1.00 85.69 209 GLN A N 1
ATOM 1630 C CA . GLN A 1 209 ? 0.582 -5.274 1.247 1.00 85.69 209 GLN A CA 1
ATOM 1631 C C . GLN A 1 209 ? 0.798 -6.616 1.948 1.00 85.69 209 GLN A C 1
ATOM 1633 O O . GLN A 1 209 ? 0.417 -6.799 3.108 1.00 85.69 209 GLN A O 1
ATOM 1638 N N . PHE A 1 210 ? 1.456 -7.542 1.255 1.00 85.06 210 PHE A N 1
ATOM 1639 C CA . PHE A 1 210 ? 1.748 -8.860 1.778 1.00 85.06 210 PHE A CA 1
ATOM 1640 C C . PHE A 1 210 ? 2.694 -8.801 2.994 1.00 85.06 210 PHE A C 1
ATOM 1642 O O . PHE A 1 210 ? 2.405 -9.395 4.034 1.00 85.06 210 PHE A O 1
ATOM 1649 N N . TYR A 1 211 ? 3.801 -8.054 2.918 1.00 84.06 211 TYR A N 1
ATOM 1650 C CA . TYR A 1 211 ? 4.775 -7.968 4.019 1.00 84.06 211 TYR A CA 1
ATOM 1651 C C . TYR A 1 211 ? 4.221 -7.294 5.273 1.00 84.06 211 TYR A C 1
ATOM 1653 O O . TYR A 1 211 ? 4.701 -7.545 6.380 1.00 84.06 211 TYR A O 1
ATOM 1661 N N . LEU A 1 212 ? 3.192 -6.468 5.106 1.00 78.69 212 LEU A N 1
ATOM 1662 C CA . LEU A 1 212 ? 2.468 -5.820 6.194 1.00 78.69 212 LEU A CA 1
ATOM 1663 C C . LEU A 1 212 ? 1.323 -6.680 6.752 1.00 78.69 212 LEU A C 1
ATOM 1665 O O . LEU A 1 212 ? 0.555 -6.220 7.595 1.00 78.69 212 LEU A O 1
ATOM 1669 N N . GLY A 1 213 ? 1.246 -7.951 6.349 1.00 74.50 213 GLY A N 1
ATOM 1670 C CA . GLY A 1 213 ? 0.356 -8.944 6.944 1.00 74.50 213 GLY A CA 1
ATOM 1671 C C . GLY A 1 213 ? -1.026 -9.021 6.305 1.00 74.50 213 GLY A C 1
ATOM 1672 O O . GLY A 1 213 ? -1.917 -9.641 6.894 1.00 74.50 213 GLY A O 1
ATOM 1673 N N . MET A 1 214 ? -1.230 -8.433 5.119 1.00 78.88 214 MET A N 1
ATOM 1674 C CA . MET A 1 214 ? -2.445 -8.724 4.358 1.00 78.88 214 MET A CA 1
ATOM 1675 C C . MET A 1 214 ? -2.459 -10.209 3.956 1.00 78.88 214 MET A C 1
ATOM 1677 O O . MET A 1 214 ? -1.417 -10.747 3.573 1.00 78.88 214 MET A O 1
ATOM 1681 N N . PRO A 1 215 ? -3.618 -10.896 4.028 1.00 74.56 215 PRO A N 1
ATOM 1682 C CA . PRO A 1 215 ? -3.708 -12.312 3.682 1.00 74.56 215 PRO A CA 1
ATOM 1683 C C . PRO A 1 215 ? -3.267 -12.593 2.248 1.00 74.56 215 PRO A C 1
ATOM 1685 O O . PRO A 1 215 ? -3.230 -11.700 1.408 1.00 74.56 215 PRO A O 1
ATOM 1688 N N . CYS A 1 216 ? -3.019 -13.855 1.927 1.00 77.00 216 CYS A N 1
ATOM 1689 C CA . CYS A 1 216 ? -2.781 -14.236 0.542 1.00 77.00 216 CYS A CA 1
ATOM 1690 C C . CYS A 1 216 ? -4.038 -14.250 -0.328 1.00 77.00 216 CYS A C 1
ATOM 1692 O O . CYS A 1 216 ? -5.161 -14.276 0.174 1.00 77.00 216 CYS A O 1
ATOM 1694 N N . GLY A 1 217 ? -3.813 -14.265 -1.642 1.00 78.25 217 GLY A N 1
ATOM 1695 C CA . GLY A 1 217 ? -4.857 -14.209 -2.661 1.00 78.25 217 GLY A CA 1
ATOM 1696 C C . GLY A 1 217 ? -5.205 -12.780 -3.073 1.00 78.25 217 GLY A C 1
ATOM 1697 O O . GLY A 1 217 ? -4.960 -11.825 -2.332 1.00 78.25 217 GLY A O 1
ATOM 1698 N N . CYS A 1 218 ? -5.777 -12.653 -4.264 1.00 82.94 218 CYS A N 1
ATOM 1699 C CA . CYS A 1 218 ? -6.297 -11.390 -4.768 1.00 82.94 218 CYS A CA 1
ATOM 1700 C C . CYS A 1 218 ? -7.619 -11.039 -4.077 1.00 82.94 218 CYS A C 1
ATOM 1702 O O . CYS A 1 218 ? -8.423 -11.934 -3.811 1.00 82.94 218 CYS A O 1
ATOM 1704 N N . THR A 1 219 ? -7.853 -9.753 -3.827 1.00 83.69 219 THR A N 1
ATOM 1705 C CA . THR A 1 219 ? -9.191 -9.201 -3.576 1.00 83.69 219 THR A CA 1
ATOM 1706 C C . THR A 1 219 ? -9.296 -7.861 -4.297 1.00 83.69 219 THR A C 1
ATOM 1708 O O . THR A 1 219 ? -8.273 -7.206 -4.504 1.00 83.69 219 THR A O 1
ATOM 1711 N N . VAL A 1 220 ? -10.504 -7.441 -4.671 1.00 82.50 220 VAL A N 1
ATOM 1712 C CA . VAL A 1 220 ? -10.731 -6.150 -5.357 1.00 82.50 220 VAL A CA 1
ATOM 1713 C C . VAL A 1 220 ? -10.133 -4.984 -4.567 1.00 82.50 220 VAL A C 1
ATOM 1715 O O . VAL A 1 220 ? -9.575 -4.053 -5.133 1.00 82.50 220 VAL A O 1
ATOM 1718 N N . GLU A 1 221 ? -10.193 -5.054 -3.244 1.00 78.88 221 GLU A N 1
ATOM 1719 C CA . GLU A 1 221 ? -9.639 -4.072 -2.319 1.00 78.88 221 GLU A CA 1
ATOM 1720 C C . GLU A 1 221 ? -8.124 -3.936 -2.467 1.00 78.88 221 GLU A C 1
ATOM 1722 O O . GLU A 1 221 ? -7.607 -2.822 -2.495 1.00 78.88 221 GLU A O 1
ATOM 1727 N N . LYS A 1 222 ? -7.399 -5.055 -2.585 1.00 84.31 222 LYS A N 1
ATOM 1728 C CA . LYS A 1 222 ? -5.939 -5.040 -2.770 1.00 84.31 222 LYS A CA 1
ATOM 1729 C C . LYS A 1 222 ? -5.549 -4.442 -4.110 1.00 84.31 222 LYS A C 1
ATOM 1731 O O . LYS A 1 222 ? -4.627 -3.628 -4.150 1.00 84.31 222 LYS A O 1
ATOM 1736 N N . GLU A 1 223 ? -6.280 -4.803 -5.159 1.00 88.00 223 GLU A N 1
ATOM 1737 C CA . GLU A 1 223 ? -6.114 -4.234 -6.499 1.00 88.00 223 GLU A CA 1
ATOM 1738 C C . GLU A 1 223 ? -6.404 -2.734 -6.495 1.00 88.00 223 GLU A C 1
ATOM 1740 O O . GLU A 1 223 ? -5.671 -1.953 -7.086 1.00 88.00 223 GLU A O 1
ATOM 1745 N N . TYR A 1 224 ? -7.413 -2.294 -5.744 1.00 84.50 224 TYR A N 1
ATOM 1746 C CA . TYR A 1 224 ? -7.735 -0.880 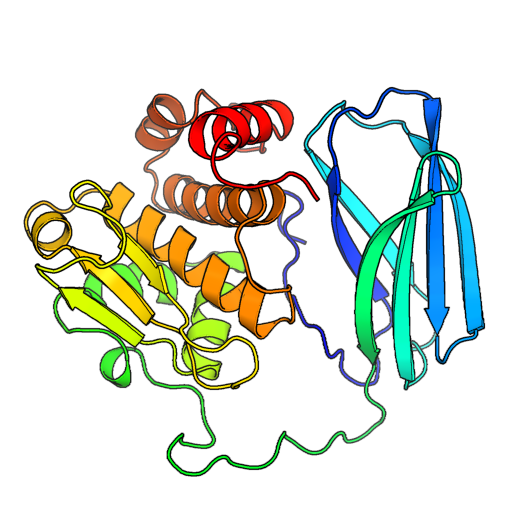-5.599 1.00 84.50 224 TYR A CA 1
ATOM 1747 C C . TYR A 1 224 ? -6.580 -0.085 -4.972 1.00 84.50 224 TYR A C 1
ATOM 1749 O O . TYR A 1 224 ? -6.211 0.977 -5.471 1.00 84.50 224 TYR A O 1
ATOM 1757 N N . TYR A 1 225 ? -5.955 -0.599 -3.911 1.00 82.19 225 TYR A N 1
ATOM 1758 C CA . TYR A 1 225 ? -4.773 0.037 -3.317 1.00 82.19 225 TYR A CA 1
ATOM 1759 C C . TYR A 1 225 ? -3.561 0.065 -4.264 1.00 82.19 225 TYR A C 1
ATOM 1761 O O . TYR A 1 225 ? -2.836 1.064 -4.295 1.00 82.19 225 TYR A O 1
ATOM 1769 N N . ALA A 1 226 ? -3.327 -1.019 -5.009 1.00 89.31 226 ALA A N 1
ATOM 1770 C CA . ALA A 1 226 ? -2.233 -1.104 -5.975 1.00 89.31 226 ALA A CA 1
ATOM 1771 C C . ALA A 1 226 ? -2.443 -0.126 -7.141 1.00 89.31 226 ALA A C 1
ATOM 1773 O O . ALA A 1 226 ? -1.558 0.677 -7.438 1.00 89.31 226 ALA A O 1
ATOM 1774 N N . MET A 1 227 ? -3.664 -0.086 -7.679 1.00 87.56 227 MET A N 1
ATOM 1775 C CA . MET A 1 227 ? -4.090 0.817 -8.747 1.00 87.56 227 MET A CA 1
ATOM 1776 C C . MET A 1 227 ? -3.904 2.291 -8.384 1.00 87.56 227 MET A C 1
ATOM 1778 O O . MET A 1 227 ? -3.522 3.103 -9.222 1.00 87.56 227 MET A O 1
ATOM 1782 N N . ILE A 1 228 ? -4.150 2.683 -7.134 1.00 83.75 228 ILE A N 1
ATOM 1783 C CA . ILE A 1 228 ? -3.962 4.094 -6.783 1.00 83.75 228 ILE A CA 1
ATOM 1784 C C . ILE A 1 228 ? -2.490 4.453 -6.657 1.00 83.75 228 ILE A C 1
ATOM 1786 O O . ILE A 1 228 ? -2.106 5.538 -7.075 1.00 83.75 228 ILE A O 1
ATOM 1790 N N . SER A 1 229 ? -1.659 3.545 -6.153 1.00 87.75 229 SER A N 1
ATOM 1791 C CA . SER A 1 229 ? -0.211 3.771 -6.099 1.00 87.75 229 SER A CA 1
ATOM 1792 C C . SER A 1 229 ? 0.376 3.912 -7.510 1.00 87.75 229 SER A C 1
ATOM 1794 O O . SER A 1 229 ? 1.195 4.796 -7.765 1.00 87.75 229 SER A O 1
ATOM 1796 N N . GLU A 1 230 ? -0.098 3.084 -8.444 1.00 90.81 230 GLU A N 1
ATOM 1797 C CA . GLU A 1 230 ? 0.204 3.167 -9.876 1.00 90.81 230 GLU A CA 1
ATOM 1798 C C . GLU A 1 230 ? -0.136 4.546 -10.454 1.00 90.81 230 GLU A C 1
ATOM 1800 O O . GLU A 1 230 ? 0.698 5.177 -11.111 1.00 90.81 230 GLU A O 1
ATOM 1805 N N . VAL A 1 231 ? -1.327 5.071 -10.163 1.00 85.81 231 VAL A N 1
ATOM 1806 C CA . VAL A 1 231 ? -1.711 6.383 -10.689 1.00 85.81 231 VAL A CA 1
ATOM 1807 C C . VAL A 1 231 ? -1.070 7.550 -9.938 1.00 85.81 231 VAL A C 1
ATOM 1809 O O . VAL A 1 231 ? -0.724 8.543 -10.575 1.00 85.81 231 VAL A O 1
ATOM 1812 N N . ASP A 1 232 ? -0.815 7.444 -8.633 1.00 85.75 232 ASP A N 1
ATOM 1813 C CA . ASP A 1 232 ? -0.017 8.432 -7.894 1.00 85.75 232 ASP A CA 1
ATOM 1814 C C . ASP A 1 232 ? 1.352 8.620 -8.577 1.00 85.75 232 ASP A C 1
ATOM 1816 O O . ASP A 1 232 ? 1.807 9.755 -8.742 1.00 85.75 232 ASP A O 1
ATOM 1820 N N . TYR A 1 233 ? 1.972 7.539 -9.073 1.00 90.94 233 TYR A N 1
ATOM 1821 C CA . TYR A 1 233 ? 3.174 7.634 -9.906 1.00 90.94 233 TYR A CA 1
ATOM 1822 C C . TYR A 1 233 ? 2.914 8.313 -11.260 1.00 90.94 233 TYR A C 1
ATOM 1824 O O . TYR A 1 233 ? 3.699 9.175 -11.666 1.00 90.94 233 TYR A O 1
ATOM 1832 N N . LEU A 1 234 ? 1.842 7.965 -11.978 1.00 90.19 234 LEU A N 1
ATOM 1833 C CA . LEU A 1 234 ? 1.537 8.579 -13.279 1.00 90.19 234 LEU A CA 1
ATOM 1834 C C . LEU A 1 234 ? 1.311 10.092 -13.165 1.00 90.19 234 LEU A C 1
ATOM 1836 O O . LEU A 1 234 ? 1.834 10.851 -13.979 1.00 90.19 234 LEU A O 1
ATOM 1840 N N . LEU A 1 235 ? 0.600 10.544 -12.132 1.00 85.62 235 LEU A N 1
ATOM 1841 C CA . LEU A 1 235 ? 0.408 11.968 -11.856 1.00 85.62 235 LEU A CA 1
ATOM 1842 C C . LEU A 1 235 ? 1.725 12.633 -11.448 1.00 85.62 235 LEU A C 1
ATOM 1844 O O . LEU A 1 235 ? 2.091 13.666 -12.004 1.00 85.62 235 LEU A O 1
ATOM 1848 N N . TYR A 1 236 ? 2.481 12.014 -10.537 1.00 88.19 236 TYR A N 1
ATOM 1849 C CA . TYR A 1 236 ? 3.787 12.515 -10.101 1.00 88.19 236 TYR A CA 1
ATOM 1850 C C . TYR A 1 236 ? 4.777 12.690 -11.262 1.00 88.19 236 TYR A C 1
ATOM 1852 O O . TYR A 1 236 ? 5.505 13.681 -11.332 1.00 88.19 236 TYR A O 1
ATOM 1860 N N . SER A 1 237 ? 4.795 11.735 -12.191 1.00 90.62 237 SER A N 1
ATOM 1861 C CA . SER A 1 237 ? 5.695 11.718 -13.347 1.00 90.62 237 SER A CA 1
ATOM 1862 C C . SER A 1 237 ? 5.239 12.621 -14.502 1.00 90.62 237 SER A C 1
ATOM 1864 O O . SER A 1 237 ? 5.933 12.706 -15.517 1.00 90.62 237 SER A O 1
ATOM 1866 N N . GLY A 1 238 ? 4.107 13.323 -14.360 1.00 89.31 238 GLY A N 1
ATOM 1867 C CA . GLY A 1 238 ? 3.554 14.209 -15.388 1.00 89.31 238 GLY A CA 1
ATOM 1868 C C . GLY A 1 238 ? 2.882 13.471 -16.551 1.00 89.31 238 GLY A C 1
ATOM 1869 O O . GLY A 1 238 ? 2.695 14.050 -17.619 1.00 89.31 238 GLY A O 1
ATOM 1870 N N . ASN A 1 239 ? 2.510 12.203 -16.359 1.00 89.94 239 ASN A N 1
ATOM 1871 C CA . ASN A 1 239 ? 1.770 11.373 -17.315 1.00 89.94 239 ASN A CA 1
ATOM 1872 C C . ASN A 1 239 ? 0.256 11.427 -17.054 1.00 89.94 239 ASN A C 1
ATOM 1874 O O . ASN A 1 239 ? -0.461 10.434 -17.174 1.00 89.94 239 ASN A O 1
ATOM 1878 N N . GLU A 1 240 ? -0.231 12.614 -16.702 1.00 83.75 240 GLU A N 1
ATOM 1879 C CA . GLU A 1 240 ? -1.620 12.873 -16.329 1.00 83.75 240 GLU A CA 1
ATOM 1880 C C . GLU A 1 240 ? -2.581 12.507 -17.467 1.00 83.75 240 GLU A C 1
ATOM 1882 O O . GLU A 1 240 ? -3.563 11.815 -17.231 1.00 83.75 240 GLU A O 1
ATOM 1887 N N . ASP A 1 241 ? -2.269 12.889 -18.711 1.00 83.94 241 ASP A N 1
ATOM 1888 C CA . ASP A 1 241 ? -3.086 12.564 -19.891 1.00 83.94 241 ASP A CA 1
ATOM 1889 C C . ASP A 1 241 ? -3.254 11.047 -20.075 1.00 83.94 241 ASP A C 1
ATOM 1891 O O . ASP A 1 241 ? -4.357 10.574 -20.351 1.00 83.94 241 ASP A O 1
ATOM 1895 N N . TYR A 1 242 ? -2.183 10.274 -19.856 1.00 85.44 242 TYR A N 1
ATOM 1896 C CA . TYR A 1 242 ? -2.245 8.812 -19.901 1.00 85.44 242 TYR A CA 1
ATOM 1897 C C . TYR A 1 242 ? -3.155 8.273 -18.792 1.00 85.44 242 TYR A C 1
ATOM 1899 O O . TYR A 1 242 ? -4.049 7.473 -19.065 1.00 8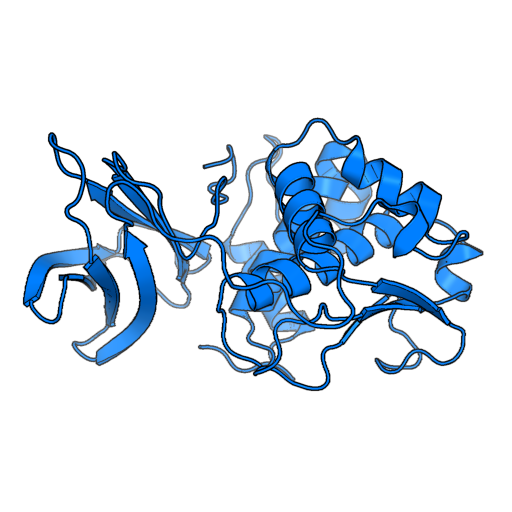5.44 242 TYR A O 1
ATOM 1907 N N . ALA A 1 243 ? -2.985 8.754 -17.555 1.00 81.06 243 ALA A N 1
ATOM 1908 C CA . ALA A 1 243 ? -3.841 8.359 -16.440 1.00 81.06 243 ALA A CA 1
ATOM 1909 C C . ALA A 1 243 ? -5.321 8.711 -16.694 1.00 81.06 243 ALA A C 1
ATOM 1911 O O . ALA A 1 243 ? -6.223 7.928 -16.389 1.00 81.06 243 ALA A O 1
ATOM 1912 N N . TYR A 1 244 ? -5.587 9.874 -17.294 1.00 79.38 244 TYR A N 1
ATOM 1913 C CA . TYR A 1 244 ? -6.934 10.313 -17.647 1.00 79.38 244 TYR A CA 1
ATOM 1914 C C . TYR A 1 244 ? -7.586 9.413 -18.696 1.00 79.38 244 TYR A C 1
ATOM 1916 O O . TYR A 1 244 ? -8.754 9.044 -18.520 1.00 79.38 244 TYR A O 1
ATOM 1924 N N . ASP A 1 245 ? -6.852 9.071 -19.755 1.00 81.12 245 ASP A N 1
ATOM 1925 C CA . ASP A 1 245 ? -7.340 8.247 -20.862 1.00 81.12 245 ASP A CA 1
ATOM 1926 C C . ASP A 1 245 ? -7.519 6.777 -20.455 1.00 81.12 245 ASP A C 1
ATOM 1928 O O . ASP A 1 245 ? -8.490 6.145 -20.878 1.00 81.12 245 ASP A O 1
ATOM 1932 N N . HIS A 1 246 ? -6.628 6.244 -19.612 1.00 78.31 246 HIS A N 1
ATOM 1933 C CA . HIS A 1 246 ? -6.630 4.833 -19.221 1.00 78.31 246 HIS A CA 1
ATOM 1934 C C . HIS A 1 246 ? -7.591 4.533 -18.054 1.00 78.31 246 HIS A C 1
ATOM 1936 O O . HIS A 1 246 ? -8.314 3.540 -18.102 1.00 78.31 246 HIS A O 1
ATOM 1942 N N . TYR A 1 247 ? -7.686 5.412 -17.045 1.00 76.56 247 TYR A N 1
ATOM 1943 C CA . TYR A 1 247 ? -8.484 5.171 -15.824 1.00 76.56 247 TYR A CA 1
ATOM 1944 C C . TYR A 1 247 ? -9.717 6.085 -15.698 1.00 76.56 247 TYR A C 1
ATOM 1946 O O . TYR A 1 247 ? -10.273 6.272 -14.616 1.00 76.56 247 TYR A O 1
ATOM 1954 N N . GLY A 1 248 ? -10.183 6.681 -16.800 1.00 68.75 248 GLY A N 1
ATOM 1955 C CA . GLY A 1 248 ? -11.531 7.262 -16.884 1.00 68.75 248 GLY A CA 1
ATOM 1956 C C . GLY A 1 248 ? -11.751 8.553 -16.088 1.00 68.75 248 GLY A C 1
ATOM 1957 O O . GLY A 1 248 ? -12.837 8.784 -15.551 1.00 68.75 248 GLY A O 1
ATOM 1958 N N . ARG A 1 249 ? -10.744 9.430 -16.020 1.00 70.75 249 ARG A N 1
ATOM 1959 C CA . ARG A 1 249 ? -10.741 10.597 -15.118 1.00 70.75 249 ARG A CA 1
ATOM 1960 C C . ARG A 1 249 ? -10.970 10.234 -13.659 1.00 70.75 249 ARG A C 1
ATOM 1962 O O . ARG A 1 249 ? -11.597 10.997 -12.945 1.00 70.75 249 ARG A O 1
ATOM 1969 N N . ALA A 1 250 ? -10.442 9.127 -13.177 1.00 70.81 250 ALA A N 1
ATOM 1970 C CA . ALA A 1 250 ? -10.465 8.799 -11.757 1.00 70.81 250 ALA A CA 1
ATOM 1971 C C . ALA A 1 250 ? -9.836 9.863 -10.817 1.00 70.81 250 ALA A C 1
ATOM 1973 O O . ALA A 1 250 ? -9.912 9.714 -9.605 1.00 70.81 250 ALA A O 1
ATOM 1974 N N . TRP A 1 251 ? -9.290 10.961 -11.349 1.00 72.38 251 TRP A N 1
ATOM 1975 C CA . TRP A 1 251 ? -8.892 12.164 -10.625 1.00 72.38 251 TRP A CA 1
ATOM 1976 C C . TRP A 1 251 ? -9.632 13.390 -11.172 1.00 72.38 251 TRP A C 1
ATOM 1978 O O . TRP A 1 251 ? -10.042 13.427 -12.340 1.00 72.38 251 TRP A O 1
ATOM 1988 N N . ASP A 1 252 ? -9.895 14.377 -10.320 1.00 67.56 252 ASP A N 1
ATOM 1989 C CA . ASP A 1 252 ? -10.432 15.671 -10.752 1.00 67.56 252 ASP A CA 1
ATOM 1990 C C . ASP A 1 252 ? -9.331 16.650 -11.191 1.00 67.56 252 ASP A C 1
ATOM 1992 O O . ASP A 1 252 ? -8.143 16.383 -11.039 1.00 67.56 252 ASP A O 1
ATOM 1996 N N . ASP A 1 253 ? -9.731 17.803 -11.738 1.00 68.38 253 ASP A N 1
ATOM 1997 C CA . ASP A 1 253 ? -8.802 18.826 -12.245 1.00 68.38 253 ASP A CA 1
ATOM 1998 C C . ASP A 1 253 ? -7.878 19.409 -11.149 1.00 68.38 253 ASP A C 1
ATOM 2000 O O . ASP A 1 253 ? -6.949 20.157 -11.458 1.00 68.38 253 ASP A O 1
ATOM 2004 N N . SER A 1 254 ? -8.141 19.116 -9.868 1.00 64.00 254 SER A N 1
ATOM 2005 C CA . SER A 1 254 ? -7.284 19.485 -8.737 1.00 64.00 254 SER A CA 1
ATOM 2006 C C . SER A 1 254 ? -6.285 18.391 -8.346 1.00 64.00 254 SER A C 1
ATOM 2008 O O . SER A 1 254 ? -5.472 18.615 -7.452 1.00 64.00 254 SER A O 1
ATOM 2010 N N . GLY A 1 255 ? -6.320 17.236 -9.019 1.00 62.88 255 GLY A N 1
ATOM 2011 C CA . GLY A 1 255 ? -5.502 16.067 -8.702 1.00 62.88 255 GLY A CA 1
ATOM 2012 C C . GLY A 1 255 ? -6.059 15.228 -7.552 1.00 62.88 255 GLY A C 1
ATOM 2013 O O . GLY A 1 255 ? -5.362 14.338 -7.073 1.00 62.88 255 GLY A O 1
ATOM 2014 N N . ALA A 1 256 ? -7.294 15.485 -7.105 1.00 68.19 256 ALA A N 1
ATOM 2015 C CA . ALA A 1 256 ? -7.925 14.694 -6.057 1.00 68.19 256 ALA A CA 1
ATOM 2016 C C . ALA A 1 256 ? -8.513 13.403 -6.637 1.00 68.19 256 ALA A C 1
ATOM 2018 O O . ALA A 1 256 ? -9.213 13.425 -7.655 1.00 68.19 256 ALA A O 1
ATOM 2019 N N . VAL A 1 257 ? -8.259 12.283 -5.959 1.00 69.94 257 VAL A N 1
ATOM 2020 C CA . VAL A 1 257 ? -8.849 10.975 -6.278 1.00 69.94 257 VAL A CA 1
ATOM 2021 C C . VAL A 1 257 ? -10.382 11.055 -6.254 1.00 69.94 257 VAL A C 1
ATOM 2023 O O . VAL A 1 257 ? -10.969 11.619 -5.331 1.00 69.94 257 VAL A O 1
ATOM 2026 N N . ARG A 1 258 ? -11.031 10.434 -7.245 1.00 75.12 258 ARG A N 1
ATOM 2027 C CA . ARG A 1 258 ? -12.466 10.115 -7.304 1.00 75.12 258 ARG A CA 1
ATOM 2028 C C . ARG A 1 258 ? -12.644 8.620 -7.015 1.00 75.12 258 ARG A C 1
ATOM 2030 O O . ARG A 1 258 ? -12.545 7.804 -7.936 1.00 75.12 258 ARG A O 1
ATOM 2037 N N . PRO A 1 259 ? -12.840 8.246 -5.736 1.00 70.44 259 PRO A N 1
ATOM 2038 C CA . PRO A 1 259 ? -12.761 6.855 -5.298 1.00 70.44 259 PRO A CA 1
ATOM 2039 C C . PRO A 1 259 ? -13.797 5.941 -5.959 1.00 70.44 259 PRO A C 1
ATOM 2041 O O . PRO A 1 259 ? -13.523 4.773 -6.205 1.00 70.44 259 PRO A O 1
ATOM 2044 N N . ASP A 1 260 ? -14.972 6.480 -6.278 1.00 73.06 260 ASP A N 1
ATOM 2045 C CA . ASP A 1 260 ? -16.055 5.788 -6.972 1.00 73.06 260 ASP A CA 1
ATOM 2046 C C . ASP A 1 260 ? -15.650 5.332 -8.378 1.00 73.06 260 ASP A C 1
ATOM 2048 O O . ASP A 1 260 ? -15.899 4.189 -8.753 1.00 73.06 260 ASP A O 1
ATOM 2052 N N . ILE A 1 261 ? -14.967 6.194 -9.133 1.00 79.06 261 ILE A N 1
ATOM 2053 C CA . ILE A 1 261 ? -14.519 5.869 -10.491 1.00 79.06 261 ILE A CA 1
ATOM 2054 C C . ILE A 1 261 ? -13.398 4.838 -10.463 1.00 79.06 261 ILE A C 1
ATOM 2056 O O . ILE A 1 261 ? -13.435 3.889 -11.242 1.00 79.06 261 ILE A O 1
ATOM 2060 N N . ILE A 1 262 ? -12.417 4.998 -9.570 1.00 78.31 262 ILE A N 1
ATOM 2061 C CA . ILE A 1 262 ? -11.333 4.013 -9.432 1.00 78.31 262 ILE A CA 1
ATOM 2062 C C . ILE A 1 262 ? -11.905 2.662 -9.043 1.00 78.31 262 ILE A C 1
ATOM 2064 O O . ILE A 1 262 ? -11.522 1.647 -9.615 1.00 78.31 262 ILE A O 1
ATOM 2068 N N . TRP A 1 263 ? -12.853 2.649 -8.108 1.00 79.50 263 TRP A N 1
ATOM 2069 C CA . TRP A 1 263 ? -13.519 1.426 -7.694 1.00 79.50 263 TRP A CA 1
ATOM 2070 C C . TRP A 1 263 ? -14.198 0.733 -8.876 1.00 79.50 263 TRP A C 1
ATOM 2072 O O . TRP A 1 263 ? -13.996 -0.462 -9.076 1.00 79.50 263 TRP A O 1
ATOM 2082 N N . ASP A 1 264 ? -14.932 1.475 -9.706 1.00 80.94 264 ASP A N 1
ATOM 2083 C CA . ASP A 1 264 ? -15.584 0.922 -10.895 1.00 80.94 264 ASP A CA 1
ATOM 2084 C C . ASP A 1 264 ? -14.572 0.395 -11.929 1.00 80.94 264 ASP A C 1
ATOM 2086 O O . ASP A 1 264 ? -14.789 -0.672 -12.508 1.00 80.94 264 ASP A O 1
ATOM 2090 N N . VAL A 1 265 ? -13.448 1.094 -12.134 1.00 82.31 265 VAL A N 1
ATOM 2091 C CA . VAL A 1 265 ? -12.350 0.647 -13.014 1.00 82.31 265 VAL A CA 1
ATOM 2092 C C . VAL A 1 265 ? -11.743 -0.660 -12.501 1.00 82.31 265 VAL A C 1
ATOM 2094 O O . VAL A 1 265 ? -11.619 -1.623 -13.258 1.00 82.31 265 VAL A O 1
ATOM 2097 N N . VAL A 1 266 ? -11.436 -0.735 -11.206 1.00 83.94 266 VAL A N 1
ATOM 2098 C CA . VAL A 1 266 ? -10.857 -1.927 -10.571 1.00 83.94 266 VAL A CA 1
ATOM 2099 C C . VAL A 1 266 ? -11.852 -3.087 -10.593 1.00 83.94 266 VAL A C 1
ATOM 2101 O O . VAL A 1 266 ? -11.492 -4.201 -10.967 1.00 83.94 266 VAL A O 1
ATOM 2104 N N . LYS A 1 267 ? -13.131 -2.850 -10.279 1.00 82.38 267 LYS A N 1
ATOM 2105 C CA . LYS A 1 267 ? -14.183 -3.875 -10.381 1.00 82.38 267 LYS A CA 1
ATOM 2106 C C . LYS A 1 267 ? -14.332 -4.398 -11.805 1.00 82.38 267 LYS A C 1
ATOM 2108 O O . LYS A 1 267 ? -14.536 -5.597 -11.969 1.00 82.38 267 LYS A O 1
ATOM 2113 N N . ALA A 1 268 ? -14.236 -3.537 -12.816 1.00 83.31 268 ALA A N 1
ATOM 2114 C CA . ALA A 1 268 ? -14.324 -3.950 -14.214 1.00 83.31 268 ALA A CA 1
ATOM 2115 C C . ALA A 1 268 ? -13.114 -4.788 -14.659 1.00 83.31 268 ALA A C 1
ATOM 2117 O O . ALA A 1 268 ? -13.288 -5.730 -15.428 1.00 83.31 268 ALA A O 1
ATOM 2118 N N . ALA A 1 269 ? -11.913 -4.464 -14.175 1.00 81.12 269 ALA A N 1
ATOM 2119 C CA . ALA A 1 269 ? -10.690 -5.185 -14.521 1.00 81.12 269 ALA A CA 1
ATOM 2120 C C . ALA A 1 269 ? -10.543 -6.515 -13.756 1.00 81.12 269 ALA A C 1
ATOM 2122 O O . ALA A 1 269 ? -10.197 -7.538 -14.346 1.00 81.12 269 ALA A O 1
ATOM 2123 N N . TYR A 1 270 ? -10.861 -6.525 -12.459 1.00 83.75 270 TYR A N 1
ATOM 2124 C CA . TYR A 1 270 ? -10.510 -7.625 -11.556 1.00 83.75 270 TYR A CA 1
ATOM 2125 C C . TYR A 1 270 ? -11.709 -8.361 -10.954 1.00 83.75 270 TYR A C 1
ATOM 2127 O O . TYR A 1 270 ? -11.550 -9.487 -10.489 1.00 83.75 270 TYR A O 1
ATOM 2135 N N . GLY A 1 271 ? -12.917 -7.792 -10.977 1.00 79.38 271 GLY A N 1
ATOM 2136 C CA . GLY A 1 271 ? -14.072 -8.319 -10.233 1.00 79.38 271 GLY A CA 1
ATOM 2137 C C . GLY A 1 271 ? -14.555 -9.714 -10.651 1.00 79.38 271 GLY A C 1
ATOM 2138 O O . GLY A 1 271 ? -15.212 -10.384 -9.859 1.00 79.38 271 GLY A O 1
ATOM 2139 N N . ASP A 1 272 ? -14.213 -10.171 -11.859 1.00 82.62 272 ASP A N 1
ATOM 2140 C CA . ASP A 1 272 ? -14.520 -11.531 -12.329 1.00 82.62 272 ASP A CA 1
ATOM 2141 C C . ASP A 1 272 ? -13.516 -12.589 -11.820 1.00 82.62 272 ASP A C 1
ATOM 2143 O O . ASP A 1 272 ? -13.819 -13.784 -11.826 1.00 82.62 272 ASP A O 1
ATOM 2147 N N . HIS A 1 273 ? -12.328 -12.165 -11.375 1.00 82.00 273 HIS A N 1
ATOM 2148 C CA . HIS A 1 273 ? -11.210 -13.042 -10.993 1.00 82.00 273 HIS A CA 1
ATOM 2149 C C . HIS A 1 273 ? -10.830 -12.915 -9.512 1.00 82.00 273 HIS A C 1
ATOM 2151 O O . HIS A 1 273 ? -10.315 -13.867 -8.922 1.00 82.00 273 HIS A O 1
ATOM 2157 N N . CYS A 1 274 ? -11.114 -11.763 -8.907 1.00 82.31 274 CYS A N 1
ATOM 2158 C CA . CYS A 1 274 ? -10.809 -11.434 -7.527 1.00 82.31 274 CYS A CA 1
ATOM 2159 C C . CYS A 1 274 ? -12.109 -11.233 -6.740 1.00 82.31 274 CYS A C 1
ATOM 2161 O O . CYS A 1 274 ? -12.952 -10.437 -7.160 1.00 82.31 274 CYS A O 1
ATOM 2163 N N . PRO A 1 275 ? -12.305 -11.945 -5.616 1.00 79.31 275 PRO A N 1
ATOM 2164 C CA . PRO A 1 275 ? -13.465 -11.726 -4.764 1.00 79.31 275 PRO A CA 1
ATOM 2165 C C . PRO A 1 275 ? -13.432 -10.326 -4.131 1.00 79.31 275 PRO A C 1
ATOM 2167 O O . PRO A 1 275 ? -12.359 -9.756 -3.920 1.00 79.31 275 PRO A O 1
ATOM 2170 N N . ASP A 1 276 ? -14.616 -9.807 -3.810 1.00 72.56 276 ASP A N 1
ATOM 2171 C CA . ASP A 1 276 ? -14.764 -8.736 -2.817 1.00 72.56 276 ASP A CA 1
ATOM 2172 C C . ASP A 1 276 ? -14.471 -9.312 -1.415 1.00 72.56 276 ASP A C 1
ATOM 2174 O O . ASP A 1 276 ? -14.615 -10.528 -1.214 1.00 72.56 276 ASP A O 1
ATOM 2178 N N . TYR A 1 277 ? -14.045 -8.469 -0.471 1.00 61.69 277 TYR A N 1
ATOM 2179 C CA . TYR A 1 277 ? -13.764 -8.882 0.913 1.00 61.69 277 TYR A CA 1
ATOM 2180 C C . TYR A 1 277 ? -15.029 -9.230 1.712 1.00 61.69 277 TYR A C 1
ATOM 2182 O O . TYR A 1 277 ? -16.065 -8.547 1.537 1.00 61.69 277 TYR A O 1
#

pLDDT: mean 84.99, std 11.72, range [44.47, 98.19]

Foldseek 3Di:
DPPQPDDFPQALEAEWFAFKDKDKFWAAQADFQFWKKKWKAWPNRTPDIDIDGDDDDHTFMDMDMDGDPGTDDFTKMKIFMDGPNDGPDMDIHTYDDDDDDDDDDDPPDDPDFADCVVAEDPLCSVLLVLLCVFPDRVSVRLSRLLRNQSEHEAEDQPAPPDNPDQWAWDDPDLVDSHFTYIYGYVVCSVVPDLQNSLVVQLRSLVRVCSNNPNDDDAALRSSLSSNVSSVVSCVSVVVVVVCCVQQVCCDDPVRHGVRVSSSVSSCVVPVVPHHHD

Organism: NCBI:txid1134406

Sequence (277 aa):
MSDNNFPIGITSVFPAGTQAVYAVFPYANMSAGMDYTVEWVVNDLTVSREDNAWESQTNGMYYCSLYDDEPLPEGDYILLLYINQEVQQYAKFTVQGEAAPEPPPQPGIPDRPATPEEVVDAQALPYFYEIFNADLPVLHEIVAINLQYWTEVIVTDDNPCGEDAIACFYKENCDVREGGKVYMTSSAMNDPSAEVTATLVHELTHGMQFYLGMPCGCTVEKEYYAMISEVDYLLYSGNEDYAYDHYGRAWDDSGAVRPDIIWDVVKAAYGDHCPDY

Radius of gyration: 19.33 Å; chains: 1; bounding box: 49×39×52 Å